Protein AF-A0A9W4MV63-F1 (afdb_monomer_lite)

Radius of gyration: 16.8 Å; chains: 1; bounding box: 40×45×46 Å

Structure (mmCIF, N/CA/C/O backbone):
data_AF-A0A9W4MV63-F1
#
_entry.id   AF-A0A9W4MV63-F1
#
loop_
_atom_site.group_PDB
_atom_site.id
_atom_site.type_symbol
_atom_site.label_atom_id
_atom_site.label_alt_id
_atom_site.label_comp_id
_atom_site.label_asym_id
_atom_site.label_entity_id
_atom_site.label_seq_id
_atom_site.pdbx_PDB_ins_code
_atom_site.Cartn_x
_atom_site.Cartn_y
_atom_site.Cartn_z
_atom_site.occupancy
_atom_site.B_iso_or_equiv
_atom_site.auth_seq_id
_atom_site.auth_comp_id
_atom_site.auth_asym_id
_atom_site.auth_atom_id
_atom_site.pdbx_PDB_model_num
ATOM 1 N N . MET A 1 1 ? -20.950 20.691 -10.356 1.00 39.12 1 MET A N 1
ATOM 2 C CA . MET A 1 1 ? -19.926 19.674 -10.043 1.00 39.12 1 MET A CA 1
ATOM 3 C C . MET A 1 1 ? -19.495 19.077 -11.369 1.00 39.12 1 MET A C 1
ATOM 5 O O . MET A 1 1 ? -20.225 18.259 -11.905 1.00 39.12 1 MET A O 1
ATOM 9 N N . ASN A 1 2 ? -18.388 19.556 -11.935 1.00 37.44 2 ASN A N 1
ATOM 10 C CA . ASN A 1 2 ? -17.852 19.057 -13.204 1.00 37.44 2 ASN A CA 1
ATOM 11 C C . ASN A 1 2 ? -16.762 18.025 -12.896 1.00 37.44 2 ASN A C 1
ATOM 13 O O . ASN A 1 2 ? -15.589 18.278 -13.136 1.00 37.44 2 ASN A O 1
ATOM 17 N N . GLY A 1 3 ? -17.144 16.911 -12.268 1.00 42.72 3 GLY A N 1
ATOM 18 C CA . GLY A 1 3 ? -16.245 15.770 -12.113 1.00 42.72 3 GLY A CA 1
ATOM 19 C C . GLY A 1 3 ? -16.255 14.965 -13.406 1.00 42.72 3 GLY A C 1
ATOM 20 O O . GLY A 1 3 ? -17.333 14.704 -13.946 1.00 42.72 3 GLY A O 1
ATOM 21 N N . SER A 1 4 ? -15.078 14.597 -13.911 1.00 46.34 4 SER A N 1
ATOM 22 C CA . SER A 1 4 ? -14.987 13.572 -14.951 1.00 46.34 4 SER A CA 1
ATOM 23 C C . SER A 1 4 ? -15.726 12.316 -14.461 1.00 46.34 4 SER A C 1
ATOM 25 O O . SER A 1 4 ? -15.563 11.957 -13.293 1.00 46.34 4 SER A O 1
ATOM 27 N N . PRO A 1 5 ? -16.526 11.630 -15.296 1.00 45.94 5 PRO A N 1
ATOM 28 C CA . PRO A 1 5 ? -17.162 10.362 -14.922 1.00 45.94 5 PRO A CA 1
ATOM 29 C C . PRO A 1 5 ? -16.153 9.281 -14.485 1.00 45.94 5 PRO A C 1
ATOM 31 O O . PRO A 1 5 ? -16.545 8.314 -13.837 1.00 45.94 5 PRO A O 1
ATOM 34 N N . ASP A 1 6 ? -14.865 9.484 -14.778 1.00 55.31 6 ASP A N 1
ATOM 35 C CA . ASP A 1 6 ? -13.753 8.615 -14.391 1.00 55.31 6 ASP A CA 1
ATOM 36 C C . ASP A 1 6 ? -13.078 9.001 -13.057 1.00 55.31 6 ASP A C 1
ATOM 38 O O . ASP A 1 6 ? -12.150 8.320 -12.612 1.00 55.31 6 ASP A O 1
ATOM 42 N N . ASP A 1 7 ? -13.505 10.084 -12.397 1.00 70.50 7 ASP A N 1
ATOM 43 C CA . ASP A 1 7 ? -12.925 10.505 -11.120 1.00 70.50 7 ASP A CA 1
ATOM 44 C C . ASP A 1 7 ? -13.391 9.584 -9.989 1.00 70.50 7 ASP A C 1
ATOM 46 O O . ASP A 1 7 ? -14.436 9.793 -9.384 1.00 70.50 7 ASP A O 1
ATOM 50 N N . ILE A 1 8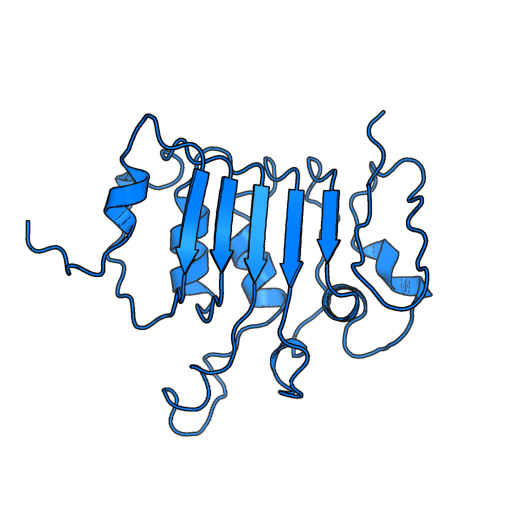 ? -12.596 8.570 -9.661 1.00 77.88 8 ILE A N 1
ATOM 51 C CA . ILE A 1 8 ? -12.880 7.615 -8.581 1.00 77.88 8 ILE A CA 1
ATOM 52 C C . ILE A 1 8 ? -12.767 8.215 -7.165 1.00 77.88 8 ILE A C 1
ATOM 54 O O . ILE A 1 8 ? -13.075 7.523 -6.191 1.00 77.88 8 ILE A O 1
ATOM 58 N N . SER A 1 9 ? -12.346 9.478 -7.004 1.00 78.19 9 SER A N 1
ATOM 59 C CA . SER A 1 9 ? -12.152 10.110 -5.689 1.00 78.19 9 SER A CA 1
ATOM 60 C C . SER A 1 9 ? -13.429 10.179 -4.853 1.00 78.19 9 SER A C 1
ATOM 62 O O . SER A 1 9 ? -13.390 10.017 -3.631 1.00 78.19 9 SER A O 1
ATOM 64 N N . HIS A 1 10 ? -14.585 10.337 -5.503 1.00 82.62 10 HIS A N 1
ATOM 65 C CA . HIS A 1 10 ? -15.878 10.399 -4.828 1.00 82.62 10 HIS A CA 1
ATOM 66 C C . HIS A 1 10 ? -16.208 9.107 -4.067 1.00 82.62 10 HIS A C 1
ATOM 68 O O . HIS A 1 10 ? -16.893 9.167 -3.046 1.00 82.62 10 HIS A O 1
ATOM 74 N N . LEU A 1 11 ? -15.682 7.953 -4.502 1.00 87.19 11 LEU A N 1
ATOM 75 C CA . LEU A 1 11 ? -15.886 6.671 -3.824 1.00 87.19 11 LEU A CA 1
ATOM 76 C C . LEU A 1 11 ? -15.303 6.686 -2.403 1.00 87.19 11 LEU A C 1
ATOM 78 O O . LEU A 1 11 ? -15.845 6.061 -1.495 1.00 87.19 11 LEU A O 1
ATOM 82 N N . PHE A 1 12 ? -14.239 7.457 -2.176 1.00 88.25 12 PHE A N 1
ATOM 83 C CA . PHE A 1 12 ? -13.595 7.563 -0.868 1.00 88.25 12 PHE A CA 1
ATOM 84 C C . PHE A 1 12 ? -14.393 8.406 0.137 1.00 88.25 12 PHE A C 1
ATOM 86 O O . PHE A 1 12 ? -14.089 8.356 1.329 1.00 88.25 12 PHE A O 1
ATOM 93 N N . ARG A 1 13 ? -15.436 9.125 -0.310 1.00 88.25 13 ARG A N 1
ATOM 94 C CA . ARG A 1 13 ? -16.329 9.931 0.544 1.00 88.25 13 ARG A CA 1
ATOM 95 C C . ARG A 1 13 ? -17.396 9.104 1.262 1.00 88.25 13 ARG A C 1
ATOM 97 O O . ARG A 1 13 ? -18.023 9.599 2.196 1.00 88.25 13 ARG A O 1
ATOM 104 N N . PHE A 1 14 ? -17.640 7.865 0.833 1.00 89.44 14 PHE A N 1
ATOM 105 C CA . PHE A 1 14 ? -18.673 7.028 1.436 1.00 89.44 14 PHE A CA 1
ATOM 106 C C . PHE A 1 14 ? -18.261 6.564 2.838 1.00 89.44 14 PHE A C 1
ATOM 108 O O . PHE A 1 14 ? -17.379 5.725 2.998 1.00 89.44 14 PHE A O 1
ATOM 115 N N . THR A 1 15 ? -18.963 7.052 3.862 1.00 89.69 15 THR A N 1
ATOM 116 C CA . THR A 1 15 ? -18.671 6.792 5.286 1.00 89.69 15 THR A CA 1
ATOM 117 C C . THR A 1 15 ? -18.801 5.322 5.706 1.00 89.69 15 THR A C 1
ATOM 119 O O . THR A 1 15 ? -18.205 4.903 6.698 1.00 89.69 15 THR A O 1
ATOM 122 N N . ASN A 1 16 ? -19.542 4.520 4.939 1.00 92.38 16 ASN A N 1
ATOM 123 C CA . ASN A 1 16 ? -19.759 3.096 5.207 1.00 92.38 16 ASN A CA 1
ATOM 124 C C . ASN A 1 16 ? -18.911 2.171 4.315 1.00 92.38 16 ASN A C 1
ATOM 126 O O . ASN A 1 16 ? -18.955 0.950 4.480 1.00 92.38 16 ASN A O 1
ATOM 130 N N . LEU A 1 17 ? -18.141 2.717 3.367 1.00 93.81 17 LEU A N 1
ATOM 131 C CA . LEU A 1 17 ? -17.363 1.917 2.427 1.00 93.81 17 LEU A CA 1
ATOM 132 C C . LEU A 1 17 ? -16.042 1.469 3.063 1.00 93.81 17 LEU A C 1
ATOM 134 O O . LEU A 1 17 ? -15.091 2.234 3.162 1.00 93.81 17 LEU A O 1
ATOM 138 N N . ARG A 1 18 ? -15.973 0.202 3.483 1.00 96.25 18 ARG A N 1
ATOM 139 C CA . ARG A 1 18 ? -14.760 -0.384 4.090 1.00 96.25 18 ARG A CA 1
ATOM 140 C C . ARG A 1 18 ? -13.846 -1.076 3.090 1.00 96.25 18 ARG A C 1
ATOM 142 O O . ARG A 1 18 ? -12.647 -1.178 3.326 1.00 96.25 18 ARG A O 1
ATOM 149 N N . THR A 1 19 ? -14.409 -1.581 1.997 1.00 96.50 19 THR A N 1
ATOM 150 C CA . THR A 1 19 ? -13.666 -2.300 0.960 1.00 96.50 19 THR A CA 1
ATOM 151 C C . THR A 1 19 ? -13.917 -1.645 -0.382 1.00 96.50 19 THR A C 1
ATOM 153 O O . THR A 1 19 ? -15.069 -1.464 -0.764 1.00 96.50 19 THR A O 1
ATOM 156 N N . LEU A 1 20 ? -12.846 -1.336 -1.106 1.00 95.19 20 LEU A N 1
ATOM 157 C CA . LEU A 1 20 ? -12.905 -0.763 -2.441 1.00 95.19 20 LEU A CA 1
ATOM 158 C C . LEU A 1 20 ? -12.031 -1.579 -3.394 1.00 95.19 20 LEU A C 1
ATOM 160 O O . LEU A 1 20 ? -10.878 -1.889 -3.093 1.00 95.19 20 LEU A O 1
ATOM 164 N N . THR A 1 21 ? -12.593 -1.929 -4.549 1.00 94.88 21 THR A N 1
ATOM 165 C CA . THR A 1 21 ? -11.866 -2.574 -5.646 1.00 94.88 21 THR A CA 1
ATOM 166 C C . THR A 1 21 ? -11.895 -1.657 -6.855 1.00 94.88 21 THR A C 1
ATOM 168 O O . THR A 1 21 ? -12.971 -1.264 -7.295 1.00 94.88 21 THR A O 1
ATOM 171 N N . ILE A 1 22 ? -10.721 -1.325 -7.381 1.00 91.12 22 ILE A N 1
ATOM 172 C CA . ILE A 1 22 ? -10.544 -0.510 -8.580 1.00 91.12 22 ILE A CA 1
ATOM 173 C C . ILE A 1 22 ? -9.812 -1.374 -9.601 1.00 91.12 22 ILE A C 1
ATOM 175 O O . ILE A 1 22 ? -8.731 -1.894 -9.321 1.00 91.12 22 ILE A O 1
ATOM 179 N N . HIS A 1 23 ? -10.412 -1.533 -10.776 1.00 89.25 23 HIS A N 1
ATOM 180 C CA . HIS A 1 23 ? -9.819 -2.251 -11.900 1.00 89.25 23 HIS A CA 1
ATOM 181 C C . HIS A 1 23 ? -9.216 -1.263 -12.899 1.00 89.25 23 HIS A C 1
ATOM 183 O O . HIS A 1 23 ? -9.835 -0.244 -13.193 1.00 89.25 23 HIS A O 1
ATOM 189 N N . GLY A 1 24 ? -8.039 -1.572 -13.445 1.00 84.69 24 GLY A N 1
ATOM 190 C CA . GLY A 1 24 ? -7.459 -0.799 -14.546 1.00 84.69 24 GLY A CA 1
ATOM 191 C C . GLY A 1 24 ? -6.998 0.606 -14.151 1.00 84.69 24 GLY A C 1
ATOM 192 O O . GLY A 1 24 ? -7.012 1.506 -14.988 1.00 84.69 24 GLY A O 1
ATOM 193 N N . PHE A 1 25 ? -6.621 0.822 -12.885 1.00 85.81 25 PHE A N 1
ATOM 194 C CA . PHE A 1 25 ? -6.191 2.133 -12.392 1.00 85.81 25 PHE A CA 1
ATOM 195 C C . PHE A 1 25 ? -4.877 2.574 -13.067 1.00 85.81 25 PHE A C 1
ATOM 197 O O . PHE A 1 25 ? -3.873 1.868 -12.968 1.00 85.81 25 PHE A O 1
ATOM 204 N N . ARG A 1 26 ? -4.883 3.710 -13.778 1.00 80.31 26 ARG A N 1
ATOM 205 C CA . ARG A 1 26 ? -3.791 4.208 -14.642 1.00 80.31 26 ARG A CA 1
ATOM 206 C C . ARG A 1 26 ? -3.676 5.733 -14.555 1.00 80.31 26 ARG A C 1
ATOM 208 O O . ARG A 1 26 ? -4.640 6.394 -14.191 1.00 80.31 26 ARG A O 1
ATOM 215 N N . ASP A 1 27 ? -2.541 6.293 -14.971 1.00 76.44 27 ASP A N 1
ATOM 216 C CA . ASP A 1 27 ? -2.273 7.744 -14.886 1.00 76.44 27 ASP A CA 1
ATOM 217 C C . ASP A 1 27 ? -3.232 8.629 -15.682 1.00 76.44 27 ASP A C 1
ATOM 219 O O . ASP A 1 27 ? -3.403 9.798 -15.358 1.00 76.44 27 ASP A O 1
ATOM 223 N N . SER A 1 28 ? -3.832 8.091 -16.748 1.00 63.81 28 SER A N 1
ATOM 224 C CA . SER A 1 28 ? -4.807 8.815 -17.569 1.00 63.81 28 SER A CA 1
ATOM 225 C C . SER A 1 28 ? -6.093 9.143 -16.809 1.00 63.81 28 SER A C 1
ATOM 227 O O . SER A 1 28 ? -6.872 9.977 -17.263 1.00 63.81 28 SER A O 1
ATOM 229 N N . LEU A 1 29 ? -6.320 8.499 -15.662 1.00 61.12 29 LEU A N 1
ATOM 230 C CA . LEU A 1 29 ? -7.353 8.892 -14.718 1.00 61.12 29 LEU A CA 1
ATOM 231 C C . LEU A 1 29 ? -6.843 10.153 -14.015 1.00 61.12 29 LEU A C 1
ATOM 233 O O . LEU A 1 29 ? -6.104 10.080 -13.035 1.00 61.12 29 LEU A O 1
ATOM 237 N N . SER A 1 30 ? -7.172 11.318 -14.576 1.00 53.81 30 SER A N 1
ATOM 238 C CA . SER A 1 30 ? -6.921 12.600 -13.923 1.00 53.81 30 SER A CA 1
ATOM 239 C C . SER A 1 30 ? -7.734 12.633 -12.638 1.00 53.81 30 SER A C 1
ATOM 241 O O . SER A 1 30 ? -8.964 12.646 -12.665 1.00 53.81 30 SER A O 1
ATOM 243 N N . LEU A 1 31 ? -7.033 12.580 -11.513 1.00 62.34 31 LEU A N 1
ATOM 244 C CA . LEU A 1 31 ? -7.661 12.633 -10.210 1.00 62.34 31 LEU A CA 1
ATOM 245 C C . LEU A 1 31 ? -7.384 14.008 -9.641 1.00 62.34 31 LEU A C 1
ATOM 247 O O . LEU A 1 31 ? -6.324 14.264 -9.067 1.00 62.34 31 LEU A O 1
ATOM 251 N N . GLU A 1 32 ? -8.351 14.900 -9.792 1.00 62.88 32 GLU A N 1
ATOM 252 C CA . GLU A 1 32 ? -8.389 16.113 -8.990 1.00 62.88 32 GLU A CA 1
ATOM 253 C C . GLU A 1 32 ? -8.852 15.735 -7.582 1.00 62.88 32 GLU A C 1
ATOM 255 O O . GLU A 1 32 ? -9.987 15.971 -7.171 1.00 62.88 32 GLU A O 1
ATOM 260 N N . PHE A 1 33 ? -7.968 15.068 -6.838 1.00 65.31 33 PHE A N 1
ATOM 261 C CA . PHE A 1 33 ? -8.260 14.717 -5.462 1.00 65.31 33 PHE A CA 1
ATOM 262 C C . PHE A 1 33 ? -8.375 15.984 -4.629 1.00 65.31 33 PHE A C 1
ATOM 264 O O . PHE A 1 33 ? -7.419 16.745 -4.455 1.00 65.31 33 PHE A O 1
ATOM 271 N N . ASP A 1 34 ? -9.556 16.168 -4.057 1.00 69.31 34 ASP A N 1
ATOM 272 C CA . ASP A 1 34 ? -9.769 17.136 -3.002 1.00 69.31 34 ASP A CA 1
ATOM 273 C C . ASP A 1 34 ? -8.849 16.792 -1.819 1.00 69.31 34 ASP A C 1
ATOM 275 O O . ASP A 1 34 ? -8.993 15.745 -1.183 1.00 69.31 34 ASP A O 1
ATOM 279 N N . LYS A 1 35 ? -7.885 17.675 -1.527 1.00 77.25 35 LYS A N 1
ATOM 280 C CA . LYS A 1 35 ? -6.919 17.505 -0.428 1.00 77.25 35 LYS A CA 1
ATOM 281 C C . LYS A 1 35 ? -7.605 17.321 0.926 1.00 77.25 35 LYS A C 1
ATOM 283 O O . LYS A 1 35 ? -7.000 16.750 1.828 1.00 77.25 35 LYS A O 1
ATOM 288 N N . LEU A 1 36 ? -8.858 17.759 1.063 1.00 81.00 36 LEU A N 1
ATOM 289 C CA . LEU A 1 36 ? -9.671 17.545 2.260 1.00 81.00 36 LEU A CA 1
ATOM 290 C C . LEU A 1 36 ? -9.990 16.065 2.514 1.00 81.00 36 LEU A C 1
ATOM 292 O O . LEU A 1 36 ? -10.361 15.718 3.630 1.00 81.00 36 LEU A O 1
ATOM 296 N N . LEU A 1 37 ? -9.853 15.191 1.510 1.00 83.75 37 LEU A N 1
ATOM 297 C CA . LEU A 1 37 ? -10.126 13.758 1.641 1.00 83.75 37 LEU A CA 1
ATOM 298 C C . LEU A 1 37 ? -8.936 12.950 2.167 1.00 83.75 37 LEU A C 1
ATOM 300 O O . LEU A 1 37 ? -9.124 11.800 2.571 1.00 83.75 37 LEU A O 1
ATOM 304 N N . ILE A 1 38 ? -7.732 13.527 2.178 1.00 89.56 38 ILE A N 1
ATOM 305 C CA . ILE A 1 38 ? -6.514 12.851 2.638 1.00 89.56 38 ILE A CA 1
ATOM 306 C C . ILE A 1 38 ? -6.696 12.397 4.088 1.00 89.56 38 ILE A C 1
ATOM 308 O O . ILE A 1 38 ? -7.021 13.192 4.967 1.00 89.56 38 ILE A O 1
ATOM 312 N N . GLY A 1 39 ? -6.485 11.107 4.337 1.00 90.56 39 GLY A N 1
ATOM 313 C CA . GLY A 1 39 ? -6.581 10.502 5.661 1.00 90.56 39 GLY A CA 1
ATOM 314 C C . GLY A 1 39 ? -7.986 10.501 6.270 1.00 90.56 39 GLY A C 1
ATOM 315 O O . GLY A 1 39 ? -8.107 10.335 7.480 1.00 90.56 39 GLY A O 1
ATOM 316 N N . THR A 1 40 ? -9.046 10.695 5.478 1.00 92.19 40 THR A N 1
ATOM 317 C CA . THR A 1 40 ? -10.432 10.744 5.990 1.00 92.19 40 THR A CA 1
ATOM 318 C C . THR A 1 40 ? -11.263 9.522 5.624 1.00 92.19 40 THR A C 1
ATOM 320 O O . THR A 1 40 ? -12.259 9.227 6.287 1.00 92.19 40 THR A O 1
ATOM 323 N N . SER A 1 41 ? -10.877 8.795 4.574 1.00 93.69 41 SER A N 1
ATOM 324 C CA . SER A 1 41 ? -11.704 7.719 4.045 1.00 93.69 41 SER A CA 1
ATOM 325 C C . SER A 1 41 ? -11.720 6.510 4.989 1.00 93.69 41 SER A C 1
ATOM 327 O O . SER A 1 41 ? -10.657 6.087 5.456 1.00 93.69 41 SER A O 1
ATOM 329 N N . PRO A 1 42 ? -12.892 5.898 5.243 1.00 95.31 42 PRO A N 1
ATOM 330 C CA . PRO A 1 42 ? -13.021 4.722 6.103 1.00 95.31 42 PRO A CA 1
ATOM 331 C C . PRO A 1 42 ? -12.597 3.417 5.413 1.00 95.31 42 PRO A C 1
ATOM 333 O O . PRO A 1 42 ? -12.756 2.345 5.998 1.00 95.31 42 PRO A O 1
ATOM 336 N N . VAL A 1 43 ? -12.104 3.475 4.171 1.00 96.62 43 VAL A N 1
ATOM 337 C CA . VAL A 1 43 ? -11.633 2.299 3.435 1.00 96.62 43 VAL A CA 1
ATOM 338 C C . VAL A 1 43 ? -10.472 1.648 4.190 1.00 96.62 43 VAL A C 1
ATOM 340 O O . VAL A 1 43 ? -9.429 2.250 4.411 1.00 96.62 43 VAL A O 1
ATOM 343 N N . GLU A 1 44 ? -10.644 0.382 4.555 1.00 97.69 44 GLU A N 1
ATOM 344 C CA . GLU A 1 44 ? -9.641 -0.430 5.253 1.00 97.69 44 GLU A CA 1
ATOM 345 C C . GLU A 1 44 ? -9.029 -1.489 4.331 1.00 97.69 44 GLU A C 1
ATOM 347 O O . GLU A 1 44 ? -7.902 -1.926 4.558 1.00 97.69 44 GLU A O 1
ATOM 352 N N . CYS A 1 45 ? -9.749 -1.894 3.280 1.00 97.62 45 CYS A N 1
ATOM 353 C CA . CYS A 1 45 ? -9.292 -2.848 2.276 1.00 97.62 45 CYS A CA 1
ATOM 354 C C . CYS A 1 45 ? -9.356 -2.218 0.883 1.00 97.62 45 CYS A C 1
ATOM 356 O O . CYS A 1 45 ? -10.438 -1.916 0.379 1.00 97.62 45 CYS A O 1
ATOM 358 N N . LEU A 1 46 ? -8.198 -2.059 0.246 1.00 97.00 46 LEU A N 1
ATOM 359 C CA . LEU A 1 46 ? -8.077 -1.537 -1.108 1.00 97.00 46 LEU A CA 1
ATOM 360 C C . LEU A 1 46 ? -7.510 -2.615 -2.028 1.00 97.00 46 LEU A C 1
ATOM 362 O O . LEU A 1 46 ? -6.478 -3.224 -1.739 1.00 97.00 46 LEU A O 1
ATOM 366 N N . ARG A 1 47 ? -8.186 -2.848 -3.150 1.00 96.00 47 ARG A N 1
ATOM 367 C CA . ARG A 1 47 ? -7.758 -3.783 -4.190 1.00 96.00 47 ARG A CA 1
ATOM 368 C C . ARG A 1 47 ? -7.577 -3.015 -5.488 1.00 96.00 47 ARG A C 1
ATOM 370 O O . ARG A 1 47 ? -8.551 -2.550 -6.067 1.00 96.00 47 ARG A O 1
ATOM 377 N N . LEU A 1 48 ? -6.336 -2.883 -5.926 1.00 93.31 48 LEU A N 1
ATOM 378 C CA . LEU A 1 48 ? -5.965 -2.291 -7.202 1.00 93.31 48 LEU A CA 1
ATOM 379 C C . LEU A 1 48 ? -5.645 -3.445 -8.148 1.00 93.31 48 LEU A C 1
ATOM 381 O O . LEU A 1 48 ? -4.565 -4.027 -8.074 1.00 93.31 48 LEU A O 1
ATOM 385 N N . ILE A 1 49 ? -6.625 -3.822 -8.966 1.00 90.19 49 ILE A N 1
ATOM 386 C CA . ILE A 1 49 ? -6.524 -4.950 -9.894 1.00 90.19 49 ILE A CA 1
ATOM 387 C C . ILE A 1 49 ? -6.110 -4.431 -11.264 1.00 90.19 49 ILE A C 1
ATOM 389 O O . ILE A 1 49 ? -6.699 -3.461 -11.742 1.00 90.19 49 ILE A O 1
ATOM 393 N N . ALA A 1 50 ? -5.135 -5.079 -11.903 1.00 85.81 50 ALA A N 1
ATOM 394 C CA . ALA A 1 50 ? -4.567 -4.611 -13.164 1.00 85.81 50 ALA A CA 1
ATOM 395 C C . ALA A 1 50 ? -4.174 -3.114 -13.105 1.00 85.81 50 ALA A C 1
ATOM 397 O O . ALA A 1 50 ? -4.638 -2.276 -13.876 1.00 85.81 50 ALA A O 1
ATOM 398 N N . CYS A 1 51 ? -3.385 -2.751 -12.096 1.00 86.38 51 CYS A N 1
ATOM 399 C CA . CYS A 1 51 ? -2.994 -1.381 -11.807 1.00 86.38 51 CYS A CA 1
ATOM 400 C C . CYS A 1 51 ? -1.722 -1.001 -12.567 1.00 86.38 51 CYS A C 1
ATOM 402 O O . CYS A 1 51 ? -0.648 -1.547 -12.313 1.00 86.38 51 CYS A O 1
ATOM 404 N N . GLY A 1 52 ? -1.852 -0.027 -13.462 1.00 81.88 52 GLY A N 1
ATOM 405 C CA . GLY A 1 52 ? -0.757 0.576 -14.216 1.00 81.88 52 GLY A CA 1
ATOM 406 C C . GLY A 1 52 ? -0.467 2.018 -13.802 1.00 81.88 52 GLY A C 1
ATOM 407 O O . GLY A 1 52 ? 0.106 2.761 -14.594 1.00 81.88 52 GLY A O 1
ATOM 408 N N . ALA A 1 53 ? -0.905 2.448 -12.619 1.00 83.31 53 ALA A N 1
ATOM 409 C CA . ALA A 1 53 ? -0.629 3.786 -12.112 1.00 83.31 53 ALA A CA 1
ATOM 410 C C . ALA A 1 53 ? 0.819 3.930 -11.617 1.00 83.31 53 ALA A C 1
ATOM 412 O O . ALA A 1 53 ? 1.350 3.054 -10.926 1.00 83.31 53 ALA A O 1
ATOM 413 N N . HIS A 1 54 ? 1.425 5.067 -11.940 1.00 82.69 54 HIS A N 1
ATOM 414 C CA . HIS A 1 54 ? 2.732 5.495 -11.459 1.00 82.69 54 HIS A CA 1
ATOM 415 C C . HIS A 1 54 ? 2.640 6.168 -10.087 1.00 82.69 54 HIS A C 1
ATOM 417 O O . HIS A 1 54 ? 1.581 6.241 -9.463 1.00 82.69 54 HIS A O 1
ATOM 423 N N . GLU A 1 55 ? 3.788 6.642 -9.603 1.00 85.50 55 GLU A N 1
ATOM 424 C CA . GLU A 1 55 ? 3.966 7.153 -8.247 1.00 85.50 55 GLU A CA 1
ATOM 425 C C . GLU A 1 55 ? 2.931 8.199 -7.839 1.00 85.50 55 GLU A C 1
ATOM 427 O O . GLU A 1 55 ? 2.368 8.094 -6.756 1.00 85.50 55 GLU A O 1
ATOM 432 N N . GLU A 1 56 ? 2.667 9.198 -8.677 1.00 84.56 56 GLU A N 1
ATOM 433 C CA . GLU A 1 56 ? 1.800 10.315 -8.303 1.00 84.56 56 GLU A CA 1
ATOM 434 C C . GLU A 1 56 ? 0.330 9.879 -8.127 1.00 84.56 56 GLU A C 1
ATOM 436 O O . GLU A 1 56 ? -0.161 9.981 -6.999 1.00 84.56 56 GLU A O 1
ATOM 441 N N . PRO A 1 57 ? -0.356 9.282 -9.128 1.00 85.50 57 PRO A N 1
ATOM 442 C CA . PRO A 1 57 ? -1.733 8.813 -8.941 1.00 85.50 57 PRO A CA 1
ATOM 443 C C . PRO A 1 57 ? -1.866 7.762 -7.833 1.00 85.50 57 PRO A C 1
ATOM 445 O O . PRO A 1 57 ? -2.855 7.743 -7.094 1.00 85.50 57 PRO A O 1
ATOM 448 N N . LEU A 1 58 ? -0.861 6.891 -7.686 1.00 88.44 58 LEU A N 1
ATOM 449 C CA . LEU A 1 58 ? -0.848 5.870 -6.645 1.00 88.44 58 LEU A CA 1
ATOM 450 C C . LEU A 1 58 ? -0.668 6.477 -5.247 1.00 88.44 58 LEU A C 1
ATOM 452 O O . LEU A 1 58 ? -1.355 6.062 -4.314 1.00 88.44 58 LEU A O 1
ATOM 456 N N . THR A 1 59 ? 0.202 7.480 -5.099 1.00 89.62 59 THR A N 1
ATOM 457 C CA . THR A 1 59 ? 0.373 8.233 -3.846 1.00 89.62 59 THR A CA 1
ATOM 458 C C . THR A 1 59 ? -0.932 8.894 -3.455 1.00 89.62 59 THR A C 1
ATOM 460 O O . THR A 1 59 ? -1.351 8.786 -2.304 1.00 89.62 59 THR A O 1
ATOM 463 N N . SER A 1 60 ? -1.603 9.537 -4.409 1.00 88.56 60 SER A N 1
ATOM 464 C CA . SER A 1 60 ? -2.855 10.217 -4.126 1.00 88.56 60 SER A CA 1
ATOM 465 C C . SER A 1 60 ? -3.922 9.240 -3.637 1.00 88.56 60 SER A C 1
ATOM 467 O O . SER A 1 60 ? -4.465 9.460 -2.559 1.00 88.56 60 SER A O 1
ATOM 469 N N . VAL A 1 61 ? -4.144 8.113 -4.323 1.00 91.06 61 VAL A N 1
ATOM 470 C CA . VAL A 1 61 ? -5.100 7.081 -3.875 1.00 91.06 61 VAL A CA 1
ATOM 471 C C . VAL A 1 61 ? -4.747 6.517 -2.497 1.00 91.06 61 VAL A C 1
ATOM 473 O O . VAL A 1 61 ? -5.627 6.376 -1.650 1.00 91.06 61 VAL A O 1
ATOM 476 N N . LEU A 1 62 ? -3.474 6.203 -2.246 1.00 92.94 62 LEU A N 1
ATOM 477 C CA . LEU A 1 62 ? -3.037 5.623 -0.971 1.00 92.94 62 LEU A CA 1
ATOM 478 C C . LEU A 1 62 ? -3.027 6.629 0.185 1.00 92.94 62 LEU A C 1
ATOM 480 O O . LEU A 1 62 ? -2.976 6.208 1.339 1.00 92.94 62 LEU A O 1
ATOM 484 N N . SER A 1 63 ? -3.117 7.928 -0.097 1.00 92.56 63 SER A N 1
ATOM 485 C CA . SER A 1 63 ? -3.219 8.969 0.930 1.00 92.56 63 SER A CA 1
ATOM 486 C C . SER A 1 63 ? -4.645 9.175 1.459 1.00 92.56 63 SER A C 1
ATOM 488 O O . SER A 1 63 ? -4.815 9.757 2.524 1.00 92.56 63 SER A O 1
ATOM 490 N N . LEU A 1 64 ? -5.683 8.701 0.756 1.00 92.00 64 LEU A N 1
ATOM 491 C CA . LEU A 1 64 ? -7.090 8.941 1.127 1.00 92.00 64 LEU A CA 1
ATOM 492 C C . LEU A 1 64 ? -7.573 8.108 2.324 1.00 92.00 64 LEU A C 1
ATOM 494 O O . LEU A 1 64 ? -8.274 8.663 3.175 1.00 92.00 64 LEU A O 1
ATOM 498 N N . PRO A 1 65 ? -7.258 6.801 2.428 1.00 95.00 65 PRO A N 1
ATOM 499 C CA . PRO A 1 65 ? -7.624 6.009 3.596 1.00 95.00 65 PRO A CA 1
ATOM 500 C C . PRO A 1 65 ? -7.022 6.567 4.884 1.00 95.00 65 PRO A C 1
ATOM 502 O O . PRO A 1 65 ? -5.819 6.813 4.956 1.00 95.00 65 PRO A O 1
ATOM 505 N N . ALA A 1 66 ? -7.843 6.692 5.925 1.00 95.31 66 ALA A N 1
ATOM 506 C CA . ALA A 1 66 ? -7.383 7.072 7.259 1.00 95.31 66 ALA A CA 1
ATOM 507 C C . ALA A 1 66 ? -6.472 6.002 7.885 1.00 95.31 66 ALA A C 1
ATOM 509 O O . ALA A 1 66 ? -5.499 6.317 8.565 1.00 95.31 66 ALA A O 1
ATOM 510 N N . ALA A 1 67 ? -6.804 4.726 7.669 1.00 95.25 67 ALA A N 1
ATOM 511 C CA . ALA A 1 67 ? -6.073 3.591 8.218 1.00 95.25 67 ALA A CA 1
ATOM 512 C C . ALA A 1 67 ? -6.257 2.347 7.338 1.00 95.25 67 ALA A C 1
ATOM 514 O O . ALA A 1 67 ? -7.032 1.442 7.662 1.00 95.25 67 ALA A O 1
ATOM 515 N N . LEU A 1 68 ? -5.546 2.296 6.211 1.00 97.69 68 LEU A N 1
ATOM 516 C CA . LEU A 1 68 ? -5.591 1.142 5.321 1.00 97.69 68 LEU A CA 1
ATOM 517 C C . LEU A 1 68 ? -4.936 -0.071 5.993 1.00 97.69 68 LEU A C 1
ATOM 519 O O . LEU A 1 68 ? -3.756 -0.038 6.330 1.00 97.69 68 LEU A O 1
ATOM 523 N N . LYS A 1 69 ? -5.690 -1.161 6.150 1.00 97.62 69 LYS A N 1
ATOM 524 C CA . LYS A 1 69 ? -5.216 -2.414 6.758 1.00 97.62 69 LYS A CA 1
ATOM 525 C C . LYS A 1 69 ? -4.771 -3.428 5.715 1.00 97.62 69 LYS A C 1
ATOM 527 O O . LYS A 1 69 ? -3.810 -4.156 5.944 1.00 97.62 69 LYS A O 1
ATOM 532 N N . THR A 1 70 ? -5.450 -3.481 4.575 1.00 97.62 70 THR A N 1
ATOM 533 C CA . THR A 1 70 ? -5.177 -4.459 3.520 1.00 97.62 70 THR A CA 1
ATOM 534 C C . THR A 1 70 ? -5.008 -3.760 2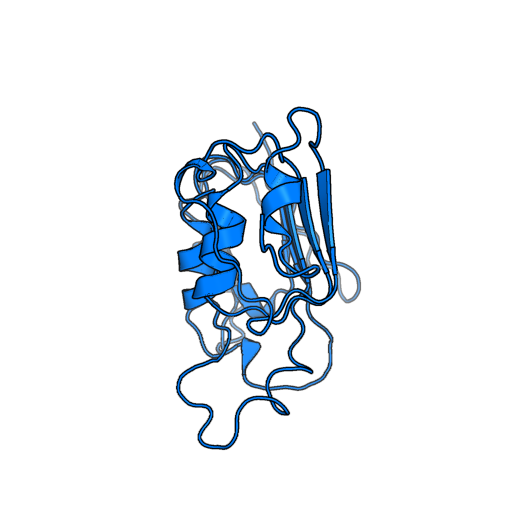.185 1.00 97.62 70 THR A C 1
ATOM 536 O O . THR A 1 70 ? -5.918 -3.071 1.723 1.00 97.62 70 THR A O 1
ATOM 539 N N . LEU A 1 71 ? -3.878 -4.012 1.528 1.00 97.19 71 LEU A N 1
ATOM 540 C CA . LEU A 1 71 ? -3.640 -3.620 0.146 1.00 97.19 71 LEU A CA 1
ATOM 541 C C . LEU A 1 71 ? -3.410 -4.862 -0.714 1.00 97.19 71 LEU A C 1
ATOM 543 O O . LEU A 1 71 ? -2.471 -5.622 -0.481 1.00 97.19 71 LEU A O 1
ATOM 547 N N . HIS A 1 72 ? -4.240 -5.040 -1.738 1.00 94.88 72 HIS A N 1
ATOM 548 C CA . HIS A 1 72 ? -3.953 -5.939 -2.851 1.00 94.88 72 HIS A CA 1
ATOM 549 C C . HIS A 1 72 ? -3.564 -5.098 -4.061 1.00 94.88 72 HIS A C 1
ATOM 551 O O . HIS A 1 72 ? -4.374 -4.324 -4.564 1.00 94.88 72 HIS A O 1
ATOM 557 N N . TYR A 1 73 ? -2.327 -5.254 -4.506 1.00 91.44 73 TYR A N 1
ATOM 558 C CA . TYR A 1 73 ? -1.747 -4.537 -5.621 1.00 91.44 73 TYR A CA 1
ATOM 559 C C . TYR A 1 73 ? -1.350 -5.517 -6.726 1.00 91.44 73 TYR A C 1
ATOM 561 O O . TYR A 1 73 ? -0.359 -6.237 -6.614 1.00 91.44 73 TYR A O 1
ATOM 569 N N . ASP A 1 74 ? -2.155 -5.572 -7.778 1.00 88.19 74 ASP A N 1
ATOM 570 C CA . ASP A 1 74 ? -1.887 -6.381 -8.961 1.00 88.19 74 ASP A CA 1
ATOM 571 C C . ASP A 1 74 ? -1.315 -5.485 -10.058 1.00 88.19 74 ASP A C 1
ATOM 573 O O . ASP A 1 74 ? -2.027 -4.657 -10.621 1.00 88.19 74 ASP A O 1
ATOM 577 N N . VAL A 1 75 ? -0.015 -5.604 -10.318 1.00 83.69 75 VAL A N 1
ATOM 578 C CA . VAL A 1 75 ? 0.713 -4.718 -11.234 1.00 83.69 75 VAL A CA 1
ATOM 579 C C . 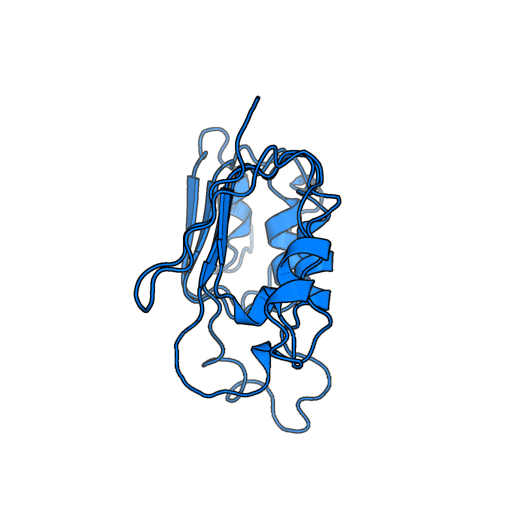VAL A 1 75 ? 0.381 -5.059 -12.684 1.00 83.69 75 VAL A C 1
ATOM 581 O O . VAL A 1 75 ? 0.599 -6.191 -13.105 1.00 83.69 75 VAL A O 1
ATOM 584 N N . GLU A 1 76 ? -0.039 -4.083 -13.489 1.00 80.31 76 GLU A N 1
ATOM 585 C CA . GLU A 1 76 ? -0.227 -4.230 -14.937 1.00 80.31 76 GLU A CA 1
ATOM 586 C C . GLU A 1 76 ? 0.658 -3.251 -15.718 1.00 80.31 76 GLU A C 1
ATOM 588 O O . GLU A 1 76 ? 0.558 -2.040 -15.554 1.00 80.31 76 GLU A O 1
ATOM 593 N N . GLN A 1 77 ? 1.482 -3.784 -16.630 1.00 70.69 77 GLN A N 1
ATOM 594 C CA . GLN A 1 77 ? 2.369 -2.979 -17.485 1.00 70.69 77 GLN A CA 1
ATOM 595 C C . GLN A 1 77 ? 1.806 -2.697 -18.886 1.00 70.69 77 GLN A C 1
ATOM 597 O O . GLN A 1 77 ? 2.358 -1.868 -19.603 1.00 70.69 77 GLN A O 1
ATOM 602 N N . TYR A 1 78 ? 0.738 -3.387 -19.311 1.00 62.84 78 TYR A N 1
ATOM 603 C CA . TYR A 1 78 ? 0.264 -3.380 -20.707 1.00 62.84 78 TYR A CA 1
ATOM 604 C C . TYR A 1 78 ? -0.030 -1.965 -21.243 1.00 62.84 78 TYR A C 1
ATOM 606 O O . TYR A 1 78 ? 0.152 -1.685 -22.424 1.00 62.84 78 TYR A O 1
ATOM 614 N N . GLY A 1 79 ? -0.434 -1.041 -20.364 1.00 58.41 79 GLY A N 1
ATOM 615 C CA . GLY A 1 79 ? -0.703 0.354 -20.716 1.00 58.41 79 GLY A CA 1
ATOM 616 C C . GLY A 1 79 ? 0.518 1.282 -20.769 1.00 58.41 79 GLY A C 1
ATOM 617 O O . GLY A 1 79 ? 0.344 2.449 -21.115 1.00 58.41 79 GLY A O 1
ATOM 618 N N . TRP A 1 80 ? 1.725 0.834 -20.409 1.00 66.06 80 TRP A N 1
ATOM 619 C CA . TRP A 1 80 ? 2.907 1.707 -20.331 1.00 66.06 80 TRP A CA 1
ATOM 620 C C . TRP A 1 80 ? 3.605 1.887 -21.682 1.00 66.06 80 TRP A C 1
ATOM 622 O O . TRP A 1 80 ? 3.985 3.005 -22.016 1.00 66.06 80 TRP A O 1
ATOM 632 N N . GLU A 1 81 ? 3.723 0.829 -22.490 1.00 54.97 81 GLU A N 1
ATOM 633 C CA . GLU A 1 81 ? 4.401 0.886 -23.800 1.00 54.97 81 GLU A CA 1
ATOM 634 C C . GLU A 1 81 ? 3.612 1.683 -24.855 1.00 54.97 81 GLU A C 1
ATOM 636 O O . GLU A 1 81 ? 4.203 2.304 -25.734 1.00 54.97 81 GLU A O 1
ATOM 641 N N . ILE A 1 82 ? 2.278 1.692 -24.760 1.00 53.12 82 ILE A N 1
ATOM 642 C CA . ILE A 1 82 ? 1.390 2.323 -25.752 1.00 53.12 82 ILE A CA 1
ATOM 643 C C . ILE A 1 82 ? 1.249 3.836 -25.507 1.00 53.12 82 ILE A C 1
ATOM 645 O O . ILE A 1 82 ? 1.110 4.607 -26.453 1.00 53.12 82 ILE A O 1
ATOM 649 N N . ASN A 1 83 ? 1.296 4.275 -24.244 1.00 50.53 83 ASN A N 1
ATOM 650 C CA . ASN A 1 83 ? 1.010 5.664 -23.863 1.00 50.53 83 ASN A CA 1
ATOM 651 C C . ASN A 1 83 ? 2.251 6.566 -23.793 1.00 50.53 83 ASN A C 1
ATOM 653 O O . ASN A 1 83 ? 2.118 7.790 -23.795 1.00 50.53 83 ASN A O 1
ATOM 657 N N . TYR A 1 84 ? 3.453 5.989 -23.734 1.00 53.22 84 TYR A N 1
ATOM 658 C CA . TYR A 1 84 ? 4.695 6.743 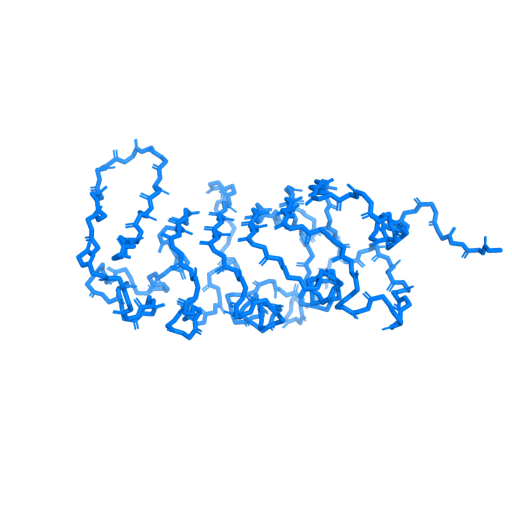-23.586 1.00 53.22 84 TYR A CA 1
ATOM 659 C C . TYR A 1 84 ? 5.570 6.579 -24.827 1.00 53.22 84 TYR A C 1
ATOM 661 O O . TYR A 1 84 ? 6.392 5.671 -24.925 1.00 53.22 84 TYR A O 1
ATOM 669 N N . GLY A 1 85 ? 5.391 7.492 -25.789 1.00 46.50 85 GLY A N 1
ATOM 670 C CA . GLY A 1 85 ? 6.345 7.675 -26.881 1.00 46.50 85 GLY A CA 1
ATOM 671 C C . GLY A 1 85 ? 7.763 7.853 -26.325 1.00 46.50 85 GLY A C 1
ATOM 672 O O . GLY A 1 85 ? 7.963 8.507 -25.303 1.00 46.50 85 GLY A O 1
ATOM 673 N N . PHE A 1 86 ? 8.743 7.219 -26.966 1.00 48.69 86 PHE A N 1
ATOM 674 C CA . PHE A 1 86 ? 10.138 7.199 -26.522 1.00 48.69 86 PHE A CA 1
ATOM 675 C C . PHE A 1 86 ? 10.720 8.614 -26.245 1.00 48.69 86 PHE A C 1
ATOM 677 O O . PHE A 1 86 ? 10.425 9.541 -26.998 1.00 48.69 86 PHE A O 1
ATOM 684 N N . PRO A 1 87 ? 11.626 8.777 -25.252 1.00 50.97 87 PRO A N 1
ATOM 685 C CA . PRO A 1 87 ? 12.241 7.716 -24.473 1.00 50.97 87 PRO A CA 1
ATOM 686 C C . PRO A 1 87 ? 11.542 7.479 -23.120 1.00 50.97 87 PRO A C 1
ATOM 688 O O . PRO A 1 87 ? 11.142 8.430 -22.450 1.00 50.97 87 PRO A O 1
ATOM 691 N N . PRO A 1 88 ? 11.499 6.226 -22.639 1.00 52.84 88 PRO A N 1
ATOM 692 C CA . PRO A 1 88 ? 10.642 5.801 -21.524 1.00 52.84 88 PRO A CA 1
ATOM 693 C C . PRO A 1 88 ? 11.092 6.284 -20.124 1.00 52.84 88 PRO A C 1
ATOM 695 O O . PRO A 1 88 ? 10.494 5.947 -19.108 1.00 52.84 88 PRO A O 1
ATOM 698 N N . LYS A 1 89 ? 12.155 7.095 -20.047 1.00 46.69 89 LYS A N 1
ATOM 699 C CA . LYS A 1 89 ? 13.015 7.276 -18.862 1.00 46.69 89 LYS A CA 1
ATOM 700 C C . LYS A 1 89 ? 12.370 7.882 -17.609 1.00 46.69 89 LYS A C 1
ATOM 702 O O . LYS A 1 89 ? 13.040 7.924 -16.582 1.00 46.69 89 LYS A O 1
ATOM 707 N N . TYR A 1 90 ? 11.129 8.358 -17.655 1.00 49.19 90 TYR A N 1
ATOM 708 C CA . TYR A 1 90 ? 10.576 9.182 -16.569 1.00 49.19 90 TYR A CA 1
ATOM 709 C C . TYR A 1 90 ? 9.247 8.700 -15.993 1.00 49.19 90 TYR A C 1
ATOM 711 O O . TYR A 1 90 ? 8.755 9.302 -15.042 1.00 49.19 90 TYR A O 1
ATOM 719 N N . LYS A 1 91 ? 8.665 7.625 -16.531 1.00 59.53 91 LYS A N 1
ATOM 720 C CA . LYS A 1 91 ? 7.376 7.096 -16.069 1.00 59.53 91 LYS A CA 1
ATOM 721 C C . LYS A 1 91 ? 7.401 5.579 -16.126 1.00 59.53 91 LYS A C 1
ATOM 723 O O . LYS A 1 91 ? 6.761 4.959 -16.967 1.00 59.53 91 LYS A O 1
ATOM 728 N N . HIS A 1 92 ? 8.229 5.005 -15.266 1.00 65.94 92 HIS A N 1
ATOM 729 C CA . HIS A 1 92 ? 8.212 3.579 -14.997 1.00 65.94 92 HIS A CA 1
ATOM 730 C C . HIS A 1 92 ? 7.868 3.359 -13.543 1.00 65.94 92 HIS A C 1
ATOM 732 O O . HIS A 1 92 ? 8.347 4.062 -12.648 1.00 65.94 92 HIS A O 1
ATOM 738 N N . TRP A 1 93 ? 7.016 2.376 -13.310 1.00 75.88 93 TRP A N 1
ATOM 739 C CA . TRP A 1 93 ? 6.813 1.859 -11.979 1.00 75.88 93 TRP A CA 1
ATOM 740 C C . TRP A 1 93 ? 8.112 1.218 -11.497 1.00 75.88 93 TRP A C 1
ATOM 742 O O . TRP A 1 93 ? 8.725 0.429 -12.211 1.00 75.88 93 TRP A O 1
ATOM 752 N N . THR A 1 94 ? 8.524 1.542 -10.277 1.00 76.19 94 THR A N 1
ATOM 753 C CA . THR A 1 94 ? 9.694 0.932 -9.643 1.00 76.19 94 THR A CA 1
ATOM 754 C C . THR A 1 94 ? 9.350 0.545 -8.215 1.00 76.19 94 THR A C 1
ATOM 756 O O . THR A 1 94 ? 8.509 1.186 -7.576 1.00 76.19 94 THR A O 1
ATOM 759 N N . CYS A 1 95 ? 10.065 -0.439 -7.667 1.00 79.81 95 CYS A N 1
ATOM 760 C CA . CYS A 1 95 ? 9.977 -0.783 -6.248 1.00 79.81 95 CYS A CA 1
ATOM 761 C C . CYS A 1 95 ? 10.171 0.449 -5.344 1.00 79.81 95 CYS A C 1
ATOM 763 O O . CYS A 1 95 ? 9.436 0.621 -4.377 1.00 79.81 95 CYS A O 1
ATOM 765 N N . ALA A 1 96 ? 11.098 1.356 -5.679 1.00 81.81 96 ALA A N 1
ATOM 766 C CA . ALA A 1 96 ? 11.319 2.582 -4.909 1.00 81.81 96 ALA A CA 1
ATOM 767 C C . ALA A 1 96 ? 10.125 3.547 -4.953 1.00 81.81 96 ALA A C 1
ATOM 769 O O . ALA A 1 96 ? 9.742 4.080 -3.913 1.00 81.81 96 ALA A O 1
ATOM 770 N N . ALA A 1 97 ? 9.544 3.773 -6.134 1.00 82.88 97 ALA A N 1
ATOM 771 C CA . ALA A 1 97 ? 8.354 4.609 -6.285 1.00 82.88 97 ALA A CA 1
ATOM 772 C C . ALA A 1 97 ? 7.183 4.043 -5.477 1.00 82.88 97 ALA A C 1
ATOM 774 O O . ALA A 1 97 ? 6.571 4.755 -4.686 1.00 82.88 97 ALA A O 1
ATOM 775 N N . PHE A 1 98 ? 6.945 2.736 -5.585 1.00 87.88 98 PHE A N 1
ATOM 776 C CA . PHE A 1 98 ? 5.921 2.047 -4.807 1.00 87.88 98 PHE A CA 1
ATOM 777 C C . PHE A 1 98 ? 6.154 2.152 -3.289 1.00 8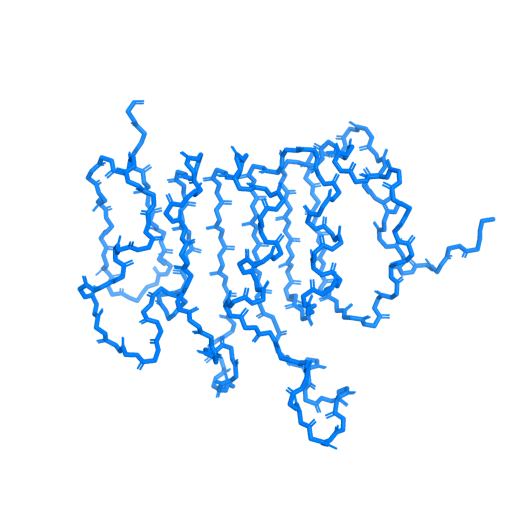7.88 98 PHE A C 1
ATOM 779 O O . PHE A 1 98 ? 5.228 2.406 -2.520 1.00 87.88 98 PHE A O 1
ATOM 786 N N . MET A 1 99 ? 7.403 2.030 -2.829 1.00 89.69 99 MET A N 1
ATOM 787 C CA . MET A 1 99 ? 7.729 2.210 -1.410 1.00 89.69 99 MET A CA 1
ATOM 788 C C . MET A 1 99 ? 7.447 3.626 -0.907 1.00 89.69 99 MET A C 1
ATOM 790 O O . MET A 1 99 ? 7.037 3.778 0.246 1.00 89.69 99 MET A O 1
ATOM 794 N N . ARG A 1 100 ? 7.647 4.654 -1.744 1.00 89.50 100 ARG A N 1
ATOM 795 C CA . ARG A 1 100 ? 7.290 6.040 -1.406 1.00 89.50 100 ARG A CA 1
ATOM 796 C C . ARG A 1 100 ? 5.778 6.211 -1.297 1.00 89.50 100 ARG A C 1
ATOM 798 O O . ARG A 1 100 ? 5.316 6.799 -0.323 1.00 89.50 100 ARG A O 1
ATOM 805 N N . THR A 1 101 ? 5.006 5.619 -2.210 1.00 90.88 101 THR A N 1
ATOM 806 C CA . THR A 1 101 ? 3.537 5.710 -2.165 1.00 90.88 101 THR A CA 1
ATOM 807 C C . THR A 1 101 ? 2.951 5.022 -0.930 1.00 90.88 101 THR A C 1
ATOM 809 O O . THR A 1 101 ? 1.970 5.494 -0.361 1.00 90.88 101 THR A O 1
ATOM 812 N N . LEU A 1 102 ? 3.563 3.920 -0.479 1.00 92.38 102 LEU A N 1
ATOM 813 C CA . LEU A 1 102 ? 3.121 3.170 0.701 1.00 92.38 102 LEU A CA 1
ATOM 814 C C . LEU A 1 102 ? 3.365 3.875 2.043 1.00 92.38 102 LEU A C 1
ATOM 816 O O . LEU A 1 102 ? 2.766 3.465 3.040 1.00 92.38 102 LEU A O 1
ATOM 820 N N . GLN A 1 103 ? 4.210 4.913 2.105 1.00 92.81 103 GLN A N 1
ATOM 821 C CA . GLN A 1 103 ? 4.576 5.559 3.376 1.00 92.81 103 GLN A CA 1
ATOM 822 C C . GLN A 1 103 ? 3.366 6.088 4.154 1.00 92.81 103 GLN A C 1
ATOM 824 O O . GLN A 1 103 ? 3.358 6.026 5.382 1.00 92.81 103 GLN A O 1
ATOM 829 N N . TRP A 1 104 ? 2.316 6.521 3.451 1.00 91.50 104 TRP A N 1
ATOM 830 C CA . TRP A 1 104 ? 1.056 6.973 4.049 1.00 91.50 104 TRP A CA 1
ATOM 831 C C . TRP A 1 104 ? 0.396 5.940 4.963 1.00 91.50 104 TRP A C 1
ATOM 833 O O . TRP A 1 104 ? -0.273 6.306 5.922 1.00 91.50 104 TRP A O 1
ATOM 843 N N . GLN A 1 105 ? 0.601 4.653 4.687 1.00 94.94 105 GLN A N 1
ATOM 844 C CA . GLN A 1 105 ? -0.062 3.549 5.383 1.00 94.94 105 GLN A CA 1
ATOM 845 C C . GLN A 1 105 ? 0.925 2.704 6.203 1.00 94.94 105 GLN A C 1
ATOM 847 O O . GLN A 1 105 ? 0.606 1.608 6.658 1.00 94.94 105 GLN A O 1
ATOM 852 N N . LYS A 1 106 ? 2.142 3.216 6.427 1.00 93.69 106 LYS A N 1
ATOM 853 C CA . LYS A 1 106 ? 3.237 2.510 7.110 1.00 93.69 106 LYS A CA 1
ATOM 854 C C . LYS A 1 106 ? 2.863 1.980 8.500 1.00 93.69 106 LYS A C 1
ATOM 856 O O . LYS A 1 106 ? 3.281 0.887 8.877 1.00 93.69 106 LYS A O 1
ATOM 861 N N . ALA A 1 107 ? 2.090 2.749 9.265 1.00 93.50 107 ALA A N 1
ATOM 862 C CA . ALA A 1 107 ? 1.709 2.397 10.635 1.00 93.50 107 ALA A CA 1
ATOM 863 C C . ALA A 1 107 ? 0.489 1.463 10.722 1.00 93.50 107 ALA A C 1
ATOM 865 O O . ALA A 1 107 ? 0.260 0.851 11.764 1.00 93.50 107 ALA A O 1
ATOM 866 N N . THR A 1 108 ? -0.303 1.356 9.659 1.00 96.31 108 THR A N 1
ATOM 867 C CA . THR A 1 108 ? -1.647 0.755 9.682 1.00 96.31 108 THR A CA 1
ATOM 868 C C . THR A 1 108 ? -1.752 -0.502 8.831 1.00 96.31 108 THR A C 1
ATOM 870 O O . THR A 1 108 ? -2.595 -1.351 9.119 1.00 96.31 108 THR A O 1
ATOM 873 N N . LEU A 1 109 ? -0.885 -0.658 7.828 1.00 96.62 109 LEU A N 1
ATOM 874 C CA . LEU A 1 109 ? -0.927 -1.776 6.895 1.00 96.62 109 LEU A CA 1
ATOM 875 C C . LEU A 1 109 ? -0.598 -3.103 7.595 1.00 96.62 109 LEU A C 1
ATOM 877 O O . LEU A 1 109 ? 0.504 -3.296 8.106 1.00 96.62 109 LEU A O 1
ATOM 881 N N . VAL A 1 110 ? -1.560 -4.027 7.577 1.00 96.06 110 VAL A N 1
ATOM 882 C CA . VAL A 1 110 ? -1.495 -5.366 8.186 1.00 96.06 110 VAL A CA 1
ATOM 883 C C . VAL A 1 110 ? -1.253 -6.450 7.139 1.00 96.06 110 VAL A C 1
ATOM 885 O O . VAL A 1 110 ? -0.505 -7.397 7.388 1.00 96.06 110 VAL A O 1
ATOM 888 N N . GLU A 1 111 ? -1.855 -6.317 5.957 1.00 94.94 111 GLU A N 1
ATOM 889 C CA . GLU A 1 111 ? -1.682 -7.252 4.846 1.00 94.94 111 GLU A CA 1
ATOM 890 C C . GLU A 1 111 ? -1.290 -6.523 3.561 1.00 94.94 111 GLU A C 1
ATOM 892 O O . GLU A 1 111 ? -1.997 -5.630 3.090 1.00 94.94 111 GLU A O 1
ATOM 897 N N . LEU A 1 112 ? -0.186 -6.971 2.965 1.00 94.25 112 LEU A N 1
ATOM 898 C CA . LEU A 1 112 ? 0.251 -6.568 1.636 1.00 94.25 112 LEU A CA 1
ATOM 899 C C . LEU A 1 112 ? 0.249 -7.788 0.716 1.00 94.25 112 LEU A C 1
ATOM 901 O O . LEU A 1 112 ? 1.025 -8.729 0.903 1.00 94.25 112 LEU A O 1
ATOM 905 N N . ALA A 1 113 ? -0.605 -7.760 -0.300 1.00 92.12 113 ALA A N 1
ATOM 906 C CA . ALA A 1 113 ? -0.597 -8.713 -1.395 1.00 92.12 113 ALA A CA 1
ATOM 907 C C . ALA A 1 113 ? -0.137 -8.012 -2.673 1.00 92.12 113 ALA A C 1
ATOM 909 O O . ALA A 1 113 ? -0.706 -6.998 -3.062 1.00 92.12 113 ALA A O 1
ATOM 910 N N . MET A 1 114 ? 0.887 -8.556 -3.321 1.00 87.94 114 MET A N 1
ATOM 911 C CA . MET A 1 114 ? 1.447 -8.029 -4.558 1.00 87.94 114 MET A CA 1
ATOM 912 C C . MET A 1 114 ? 1.575 -9.137 -5.596 1.00 87.94 114 MET A C 1
ATOM 914 O O . MET A 1 114 ? 2.301 -10.120 -5.394 1.00 87.94 114 MET A O 1
ATOM 918 N N . THR A 1 115 ? 0.894 -8.957 -6.721 1.00 84.19 115 THR A N 1
ATOM 919 C CA . THR A 1 115 ? 0.926 -9.868 -7.867 1.00 84.19 115 THR A CA 1
ATOM 920 C C . THR A 1 115 ? 1.388 -9.139 -9.118 1.00 84.19 115 THR A C 1
ATOM 922 O O . THR A 1 115 ? 1.298 -7.920 -9.218 1.00 84.19 115 THR A O 1
ATOM 925 N N . ARG A 1 116 ? 1.941 -9.897 -10.063 1.00 76.56 116 ARG A N 1
ATOM 926 C CA . ARG A 1 116 ? 2.234 -9.420 -11.414 1.00 76.56 116 ARG A CA 1
ATOM 927 C C . ARG A 1 116 ? 1.942 -10.535 -12.419 1.00 76.56 116 ARG A C 1
ATOM 929 O O . ARG A 1 116 ? 2.139 -11.708 -12.070 1.00 76.56 116 ARG A O 1
ATOM 936 N N . PRO A 1 117 ? 1.548 -10.203 -13.657 1.00 68.06 117 PRO A N 1
ATOM 937 C CA . PRO A 1 117 ? 1.577 -11.127 -14.778 1.00 68.06 117 PRO A CA 1
ATOM 938 C C . PRO A 1 117 ? 2.977 -11.726 -14.953 1.00 68.06 117 PRO A C 1
ATOM 940 O O . PRO A 1 117 ? 3.994 -11.064 -14.719 1.00 68.06 117 PRO A O 1
ATOM 943 N N . TRP A 1 118 ? 3.023 -12.994 -15.370 1.00 59.41 118 TRP A N 1
ATOM 944 C CA . TRP A 1 118 ? 4.269 -13.723 -15.646 1.00 59.41 118 TRP A CA 1
ATOM 945 C C . TRP A 1 118 ? 5.041 -13.118 -16.828 1.00 59.41 118 TRP A C 1
ATOM 947 O O . TRP A 1 118 ? 6.246 -13.332 -16.981 1.00 59.41 118 TRP A O 1
ATOM 957 N N . ASP A 1 119 ? 4.352 -12.361 -17.675 1.00 56.41 119 ASP A N 1
ATOM 958 C CA . ASP A 1 119 ? 4.850 -11.968 -18.981 1.00 56.41 119 ASP A CA 1
ATOM 959 C C . ASP A 1 119 ? 6.004 -10.956 -18.855 1.00 56.41 119 ASP A C 1
ATOM 961 O O . ASP A 1 119 ? 5.827 -9.797 -18.499 1.00 56.41 119 ASP A O 1
ATOM 965 N N . LYS A 1 120 ? 7.214 -11.508 -19.027 1.00 51.28 120 LYS A N 1
ATOM 966 C CA . LYS A 1 120 ? 8.531 -11.066 -19.550 1.00 51.28 120 LYS A CA 1
ATOM 967 C C . LYS A 1 120 ? 8.917 -9.579 -19.717 1.00 51.28 120 LYS A C 1
ATOM 969 O O . LYS A 1 120 ? 9.982 -9.330 -20.282 1.00 51.28 120 LYS A O 1
ATOM 974 N N . TYR A 1 121 ? 8.162 -8.594 -19.252 1.00 55.50 121 TYR A N 1
ATOM 975 C CA . TYR A 1 121 ? 8.537 -7.186 -19.416 1.00 55.50 121 TYR A CA 1
ATOM 976 C C . TYR A 1 121 ? 9.498 -6.747 -18.299 1.00 55.50 121 TYR A C 1
ATOM 978 O O . TYR A 1 121 ? 9.190 -6.874 -17.108 1.00 55.50 121 TYR A O 1
ATOM 986 N N . LYS A 1 122 ? 10.694 -6.302 -18.716 1.00 56.56 122 LYS A N 1
ATOM 987 C CA . LYS A 1 122 ? 11.928 -6.168 -17.912 1.00 56.56 122 LYS A CA 1
ATOM 988 C C . LYS A 1 122 ? 11.912 -5.044 -16.867 1.00 56.56 122 LYS A C 1
ATOM 990 O O . LYS A 1 122 ? 12.778 -5.036 -16.009 1.00 56.56 122 LYS A O 1
ATOM 995 N N . PHE A 1 123 ? 10.944 -4.134 -16.923 1.00 57.75 123 PHE A N 1
ATOM 996 C CA . PHE A 1 123 ? 11.043 -2.835 -16.246 1.00 57.75 123 PHE A CA 1
ATOM 997 C C . PHE A 1 123 ? 10.437 -2.789 -14.833 1.00 57.75 123 PHE A C 1
ATOM 999 O O . PHE A 1 123 ? 10.662 -1.833 -14.101 1.00 57.75 123 PHE A O 1
ATOM 1006 N N . ILE A 1 124 ? 9.683 -3.815 -14.410 1.00 60.84 124 ILE A N 1
ATOM 1007 C CA . ILE A 1 124 ? 9.117 -3.868 -13.043 1.00 60.84 124 ILE A CA 1
ATOM 1008 C C . ILE A 1 124 ? 10.210 -4.015 -11.970 1.00 60.84 124 ILE A C 1
ATOM 1010 O O . ILE A 1 124 ? 9.995 -3.644 -10.817 1.00 60.84 124 ILE A O 1
ATOM 1014 N N . ASP A 1 125 ? 11.376 -4.546 -12.338 1.00 59.91 125 ASP A N 1
ATOM 1015 C CA . ASP A 1 125 ? 12.434 -4.904 -11.394 1.00 59.91 125 ASP A CA 1
ATOM 1016 C C . ASP A 1 125 ? 13.522 -3.802 -11.267 1.00 59.91 125 ASP A C 1
ATOM 1018 O O . ASP A 1 125 ? 14.441 -3.941 -10.463 1.00 59.91 125 ASP A O 1
ATOM 1022 N N . ASP A 1 126 ? 13.365 -2.658 -11.958 1.00 61.19 126 ASP A N 1
ATOM 1023 C CA . ASP A 1 126 ? 14.351 -1.557 -12.088 1.00 61.19 126 ASP A CA 1
ATOM 1024 C C . ASP A 1 126 ? 14.535 -0.682 -10.818 1.00 61.19 126 ASP A C 1
ATOM 1026 O O . ASP A 1 126 ? 14.885 0.500 -10.881 1.00 61.19 126 ASP A O 1
ATOM 1030 N N . GLY A 1 127 ? 14.298 -1.222 -9.621 1.00 60.28 127 GLY A N 1
ATOM 1031 C CA . GLY A 1 127 ? 14.384 -0.475 -8.364 1.00 60.28 127 GLY A CA 1
ATOM 1032 C C . GLY A 1 127 ? 15.057 -1.249 -7.232 1.00 60.28 127 GLY A C 1
ATOM 1033 O O . GLY A 1 127 ? 15.105 -2.479 -7.254 1.00 60.28 127 GLY A O 1
ATOM 1034 N N . PRO A 1 128 ? 15.554 -0.553 -6.190 1.00 65.06 128 PRO A N 1
ATOM 1035 C CA . PRO A 1 128 ? 15.999 -1.227 -4.979 1.00 65.06 128 PRO A CA 1
ATOM 1036 C C . PRO A 1 128 ? 14.863 -2.094 -4.428 1.00 65.06 128 PRO A C 1
ATOM 1038 O O . PRO A 1 128 ? 13.693 -1.721 -4.507 1.00 65.06 128 PRO A O 1
ATOM 1041 N N . ARG A 1 129 ? 15.221 -3.252 -3.864 1.00 77.75 129 ARG A N 1
ATOM 1042 C CA . ARG A 1 129 ? 14.289 -4.177 -3.200 1.00 77.75 129 ARG A CA 1
ATOM 1043 C C . ARG A 1 129 ? 13.323 -3.445 -2.260 1.00 77.75 129 ARG A C 1
ATOM 1045 O O . ARG A 1 129 ? 13.710 -2.460 -1.627 1.00 77.75 129 ARG A O 1
ATOM 1052 N N . LEU A 1 130 ? 12.111 -3.975 -2.106 1.00 83.81 130 LEU A N 1
ATOM 1053 C CA . LEU A 1 130 ? 11.168 -3.445 -1.121 1.00 83.81 130 LEU A CA 1
ATOM 1054 C C . LEU A 1 130 ? 11.739 -3.602 0.295 1.00 83.81 130 LEU A C 1
ATOM 1056 O O . LEU A 1 130 ? 12.116 -4.703 0.705 1.00 83.81 130 LEU A O 1
ATOM 1060 N N . ASP A 1 131 ? 11.792 -2.495 1.032 1.00 86.31 131 ASP A N 1
ATOM 1061 C CA . ASP A 1 131 ? 12.178 -2.472 2.440 1.00 86.31 131 ASP A CA 1
ATOM 1062 C C . ASP A 1 131 ? 10.948 -2.211 3.310 1.00 86.31 131 ASP A C 1
ATOM 1064 O O . ASP A 1 131 ? 10.503 -1.082 3.495 1.00 86.31 131 ASP A O 1
ATOM 1068 N N . LEU A 1 132 ? 10.381 -3.290 3.832 1.00 88.94 132 LEU A N 1
ATOM 1069 C CA . LEU A 1 132 ? 9.206 -3.301 4.693 1.00 88.94 132 LEU A CA 1
ATOM 1070 C C . LEU A 1 132 ? 9.583 -3.304 6.184 1.00 88.94 132 LEU A C 1
ATOM 1072 O O . LEU A 1 132 ? 8.703 -3.473 7.024 1.00 88.94 132 LEU A O 1
ATOM 1076 N N . SER A 1 133 ? 10.862 -3.136 6.540 1.00 87.94 133 SER A N 1
ATOM 1077 C CA . SER A 1 133 ? 11.342 -3.234 7.929 1.00 87.94 133 SER A CA 1
ATOM 1078 C C . SER A 1 133 ? 10.621 -2.286 8.890 1.00 87.94 133 SER A C 1
ATOM 1080 O O . SER A 1 133 ? 10.386 -2.631 10.050 1.00 87.94 133 SER A O 1
ATOM 1082 N N . GLU A 1 134 ? 10.204 -1.122 8.394 1.00 90.25 134 GLU A N 1
ATOM 1083 C CA . GLU A 1 134 ? 9.529 -0.101 9.187 1.00 90.25 134 GLU A CA 1
ATOM 1084 C C . GLU A 1 134 ? 7.990 -0.243 9.232 1.00 90.25 134 GLU A C 1
ATOM 1086 O O . GLU A 1 134 ? 7.321 0.520 9.933 1.00 90.25 134 GLU A O 1
ATOM 1091 N N . PHE A 1 135 ? 7.410 -1.216 8.518 1.00 91.38 135 PHE A N 1
ATOM 1092 C CA . PHE A 1 135 ? 5.968 -1.497 8.508 1.00 91.38 135 PHE A CA 1
ATOM 1093 C C . PHE A 1 135 ? 5.610 -2.381 9.703 1.00 91.38 135 PHE A C 1
ATOM 1095 O O . PHE A 1 135 ? 5.360 -3.579 9.588 1.00 91.38 135 PHE A O 1
ATOM 1102 N N . THR A 1 136 ? 5.638 -1.784 10.892 1.00 89.62 136 THR A N 1
ATOM 1103 C CA . THR A 1 136 ? 5.577 -2.528 12.162 1.00 89.62 136 THR A CA 1
ATOM 1104 C C . THR A 1 136 ? 4.254 -3.255 12.426 1.00 89.62 136 THR A C 1
ATOM 1106 O O . THR A 1 136 ? 4.237 -4.163 13.259 1.00 89.62 136 THR A O 1
ATOM 1109 N N . SER A 1 137 ? 3.181 -2.886 11.721 1.00 92.69 137 SER A N 1
ATOM 1110 C CA . SER A 1 137 ? 1.859 -3.528 11.791 1.00 92.69 137 SER A CA 1
ATOM 1111 C C . SER A 1 137 ? 1.674 -4.663 10.780 1.00 92.69 137 SER A C 1
ATOM 1113 O O . SER A 1 137 ? 0.679 -5.382 10.859 1.00 92.69 137 SER A O 1
ATOM 1115 N N . LEU A 1 138 ? 2.617 -4.855 9.850 1.00 92.62 138 LEU A N 1
ATOM 1116 C CA . LEU A 1 138 ? 2.498 -5.828 8.768 1.00 92.62 138 LEU A CA 1
ATOM 1117 C C . LEU A 1 138 ? 2.649 -7.261 9.300 1.00 92.62 138 LEU A C 1
ATOM 1119 O O . LEU A 1 138 ? 3.713 -7.660 9.773 1.00 92.62 138 LEU A O 1
ATOM 1123 N N . GLN A 1 139 ? 1.583 -8.049 9.170 1.00 91.06 139 GLN A N 1
ATOM 1124 C CA . GLN A 1 139 ? 1.493 -9.441 9.628 1.00 91.06 139 GLN A CA 1
ATOM 1125 C C . GLN A 1 139 ? 1.405 -10.438 8.468 1.00 91.06 139 GLN A C 1
ATOM 1127 O O . GLN A 1 139 ? 1.808 -11.591 8.591 1.00 91.06 139 GLN A O 1
ATOM 1132 N N . THR A 1 140 ? 0.874 -10.025 7.319 1.00 89.69 140 THR A N 1
ATOM 1133 C CA . THR A 1 140 ? 0.700 -10.916 6.166 1.00 89.69 140 THR A CA 1
ATOM 1134 C C . THR A 1 140 ? 1.334 -10.307 4.929 1.00 89.69 140 THR A C 1
ATOM 1136 O O . THR A 1 140 ? 1.015 -9.188 4.536 1.00 89.69 140 THR A O 1
ATOM 1139 N N . LEU A 1 141 ? 2.220 -11.066 4.285 1.00 88.75 141 LEU A N 1
ATOM 1140 C CA . LEU A 1 141 ? 2.879 -10.656 3.053 1.00 88.75 141 LEU A CA 1
ATOM 1141 C C . LEU A 1 141 ? 2.681 -11.727 1.980 1.00 88.75 141 LEU A C 1
ATOM 1143 O O . LEU A 1 141 ? 3.218 -12.829 2.062 1.00 88.75 141 LEU A O 1
ATOM 1147 N N . ARG A 1 142 ? 1.921 -11.414 0.934 1.00 88.19 142 ARG A N 1
ATOM 1148 C CA . ARG A 1 142 ? 1.684 -12.309 -0.207 1.00 88.19 142 ARG A CA 1
ATOM 1149 C C . ARG A 1 142 ? 2.311 -11.702 -1.442 1.00 88.19 142 ARG A C 1
ATOM 1151 O O . ARG A 1 142 ? 1.653 -10.987 -2.184 1.00 88.19 142 ARG A O 1
ATOM 1158 N N . ILE A 1 143 ? 3.595 -11.950 -1.638 1.00 81.44 143 ILE A N 1
ATOM 1159 C CA . ILE A 1 143 ? 4.371 -11.235 -2.645 1.00 81.44 143 ILE A CA 1
ATOM 1160 C C . ILE A 1 143 ? 5.101 -12.182 -3.583 1.00 81.44 143 ILE A C 1
ATOM 1162 O O . ILE A 1 143 ? 5.575 -13.253 -3.193 1.00 81.44 143 ILE A O 1
ATOM 1166 N N . TYR A 1 144 ? 5.216 -11.765 -4.840 1.00 75.88 144 TYR A N 1
ATOM 1167 C CA . TYR A 1 144 ? 6.125 -12.398 -5.777 1.00 75.88 144 TYR A CA 1
ATOM 1168 C C . TYR A 1 144 ? 7.583 -12.122 -5.372 1.00 75.88 144 TYR A C 1
ATOM 1170 O O . TYR A 1 144 ? 7.997 -10.975 -5.247 1.00 75.88 144 TYR A O 1
ATOM 1178 N N . HIS A 1 145 ? 8.370 -13.179 -5.163 1.00 71.00 145 HIS A N 1
ATOM 1179 C CA . HIS A 1 145 ? 9.712 -13.089 -4.569 1.00 71.00 145 HIS A CA 1
ATOM 1180 C C . HIS A 1 145 ? 10.688 -12.137 -5.290 1.00 71.00 145 HIS A C 1
ATOM 1182 O O . HIS A 1 145 ? 11.598 -11.628 -4.639 1.00 71.00 145 HIS A O 1
ATOM 1188 N N . ALA A 1 146 ? 10.504 -11.864 -6.589 1.00 71.94 146 ALA A N 1
ATOM 1189 C CA . ALA A 1 146 ? 11.351 -10.921 -7.329 1.00 71.94 146 ALA A CA 1
ATOM 1190 C C . ALA A 1 146 ? 11.377 -9.522 -6.684 1.00 71.94 146 ALA A C 1
ATOM 1192 O O . ALA A 1 146 ? 12.447 -8.932 -6.560 1.00 71.94 146 ALA A O 1
ATOM 1193 N N . PHE A 1 147 ? 10.246 -9.066 -6.130 1.00 76.50 147 PHE A N 1
ATOM 1194 C CA . PHE A 1 147 ? 10.147 -7.774 -5.442 1.00 76.50 147 PHE A CA 1
ATOM 1195 C C . PHE A 1 147 ? 10.995 -7.684 -4.159 1.00 76.50 147 PHE A C 1
ATOM 1197 O O . PHE A 1 147 ? 11.320 -6.590 -3.697 1.00 76.50 147 PHE A O 1
ATOM 1204 N N . LEU A 1 148 ? 11.358 -8.829 -3.569 1.00 73.62 148 LEU A N 1
ATOM 1205 C CA . LEU A 1 148 ? 12.167 -8.899 -2.349 1.00 73.62 148 LEU A CA 1
ATOM 1206 C C . LEU A 1 148 ? 13.647 -9.221 -2.622 1.00 73.62 148 LEU A C 1
ATOM 1208 O O . LEU A 1 148 ? 14.515 -8.855 -1.827 1.00 73.62 148 LEU A O 1
ATOM 1212 N N . CYS A 1 149 ? 13.947 -9.926 -3.716 1.00 64.31 149 CYS A N 1
ATOM 1213 C CA . CYS A 1 149 ? 15.313 -10.306 -4.083 1.00 64.31 149 CYS A CA 1
ATOM 1214 C C . CYS A 1 149 ? 16.081 -9.173 -4.785 1.00 64.31 149 CYS A C 1
ATOM 1216 O O . CYS A 1 149 ? 17.290 -9.057 -4.583 1.00 64.31 149 CYS A O 1
ATOM 1218 N N . GLY A 1 150 ? 15.395 -8.340 -5.578 1.00 61.44 150 GLY A N 1
ATOM 1219 C CA . GLY A 1 150 ? 16.048 -7.466 -6.561 1.00 61.44 150 GLY A CA 1
ATOM 1220 C C . GLY A 1 150 ? 16.783 -8.262 -7.654 1.00 61.44 150 GLY A C 1
ATOM 1221 O O . GLY A 1 150 ? 16.684 -9.490 -7.706 1.00 61.44 150 GLY A O 1
ATOM 1222 N N . ASP A 1 151 ? 17.565 -7.568 -8.488 1.00 53.53 151 ASP A N 1
ATOM 1223 C CA . ASP A 1 151 ? 18.311 -8.148 -9.627 1.00 53.53 151 ASP A CA 1
ATOM 1224 C C . ASP A 1 151 ? 19.341 -9.228 -9.245 1.00 53.53 151 ASP A C 1
ATOM 1226 O O . ASP A 1 151 ? 19.764 -10.041 -10.067 1.00 53.53 151 ASP A O 1
ATOM 1230 N N . GLY A 1 152 ? 19.747 -9.286 -7.976 1.00 52.94 152 GLY A N 1
ATOM 1231 C CA . GLY A 1 152 ? 20.584 -10.361 -7.461 1.00 52.94 152 GLY A CA 1
ATOM 1232 C C . GLY A 1 152 ? 19.717 -11.462 -6.868 1.00 52.94 152 GLY A C 1
ATOM 1233 O O . GLY A 1 152 ? 19.249 -11.311 -5.743 1.00 52.94 152 GLY A O 1
ATOM 1234 N N . HIS A 1 153 ? 19.557 -12.592 -7.566 1.00 54.50 153 HIS A N 1
ATOM 1235 C CA . HIS A 1 153 ? 18.910 -13.824 -7.081 1.00 54.50 153 HIS A CA 1
ATOM 1236 C C . HIS A 1 153 ? 19.636 -14.460 -5.869 1.00 54.50 153 HIS A C 1
ATOM 1238 O O . HIS A 1 153 ? 20.037 -15.622 -5.896 1.00 54.50 153 HIS A O 1
ATOM 1244 N N . CYS A 1 154 ? 19.840 -13.716 -4.783 1.00 54.25 154 CYS A N 1
ATOM 1245 C CA . CYS A 1 154 ? 20.422 -14.190 -3.540 1.00 54.25 154 CYS A CA 1
ATOM 1246 C C . CYS A 1 154 ? 19.287 -14.436 -2.529 1.00 54.25 154 CYS A C 1
ATOM 1248 O O . CYS A 1 154 ? 18.907 -13.519 -1.791 1.00 54.25 154 CYS A O 1
ATOM 1250 N N . PRO A 1 155 ? 18.744 -15.668 -2.452 1.00 57.97 155 PRO A N 1
ATOM 1251 C CA . PRO A 1 155 ? 17.581 -15.989 -1.615 1.00 57.97 155 PRO A CA 1
ATOM 1252 C C . PRO A 1 155 ? 17.826 -15.761 -0.114 1.00 57.97 155 PRO A C 1
ATOM 1254 O O . PRO A 1 155 ? 16.886 -15.652 0.668 1.00 57.97 155 PRO A O 1
ATOM 1257 N N . TYR A 1 156 ? 19.088 -15.640 0.306 1.00 57.53 156 TYR A N 1
ATOM 1258 C CA . TYR A 1 156 ? 19.472 -15.430 1.701 1.00 57.53 156 TYR A CA 1
ATOM 1259 C C . TYR A 1 156 ? 19.316 -13.978 2.185 1.00 57.53 156 TYR A C 1
ATOM 1261 O O . TYR A 1 156 ? 19.306 -13.739 3.391 1.00 57.53 156 TYR A O 1
ATOM 1269 N N . ARG A 1 157 ? 19.190 -12.991 1.283 1.00 59.84 157 ARG A N 1
ATOM 1270 C CA . ARG A 1 157 ? 19.083 -11.558 1.646 1.00 59.84 157 ARG A CA 1
ATOM 1271 C C . ARG A 1 157 ? 17.653 -11.013 1.657 1.00 59.84 157 ARG A C 1
ATOM 1273 O O . ARG A 1 157 ? 17.462 -9.879 2.099 1.00 59.84 157 ARG A O 1
ATOM 1280 N N . VAL A 1 158 ? 16.689 -11.830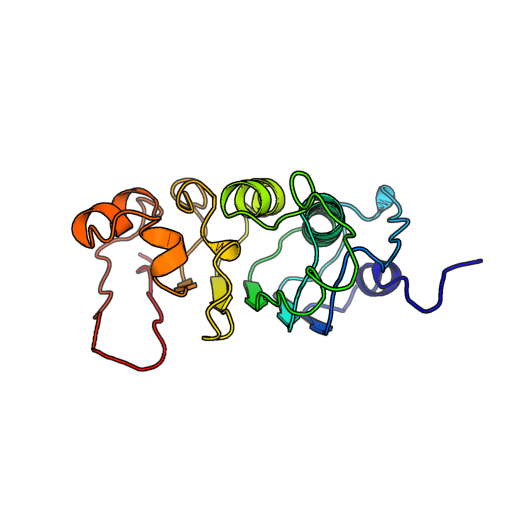 1.237 1.00 64.12 158 VAL A N 1
ATOM 1281 C CA . VAL A 1 158 ? 15.247 -11.531 1.142 1.00 64.12 158 VAL A CA 1
ATOM 1282 C C . VAL A 1 158 ? 14.667 -11.086 2.488 1.00 64.12 158 VAL A C 1
ATOM 1284 O O . VAL A 1 158 ? 13.819 -10.206 2.552 1.00 64.12 158 VAL A O 1
ATOM 1287 N N . TRP A 1 159 ? 15.182 -11.643 3.583 1.00 66.62 159 TRP A N 1
ATOM 1288 C CA . TRP A 1 159 ? 14.651 -11.434 4.932 1.00 66.62 159 TRP A CA 1
ATOM 1289 C C . TRP A 1 159 ? 15.083 -10.112 5.580 1.00 66.62 159 TRP A C 1
ATOM 1291 O O . TRP A 1 159 ? 14.475 -9.692 6.557 1.00 66.62 159 TRP A O 1
ATOM 1301 N N . LYS A 1 160 ? 16.125 -9.444 5.060 1.00 69.62 160 LYS A N 1
ATOM 1302 C CA . LYS A 1 160 ? 16.678 -8.221 5.677 1.00 69.62 160 LYS A CA 1
ATOM 1303 C C . LYS A 1 160 ? 15.751 -7.005 5.586 1.00 69.62 160 LYS A C 1
ATOM 1305 O O . LYS A 1 160 ? 15.970 -6.060 6.326 1.00 69.62 160 LYS A O 1
ATOM 1310 N N . GLY A 1 161 ? 14.790 -7.015 4.664 1.00 73.81 161 GLY A N 1
ATOM 1311 C CA . GLY A 1 161 ? 13.822 -5.933 4.473 1.00 73.81 161 GLY A CA 1
ATOM 1312 C C . GLY A 1 161 ? 12.442 -6.253 5.040 1.00 73.81 161 GLY A C 1
ATOM 1313 O O . GLY A 1 161 ? 11.471 -5.660 4.600 1.00 73.81 161 GLY A O 1
ATOM 1314 N N . LEU A 1 162 ? 12.308 -7.235 5.936 1.00 80.81 162 LEU A N 1
ATOM 1315 C CA . LEU A 1 162 ? 11.027 -7.577 6.560 1.00 80.81 162 LEU A CA 1
ATOM 1316 C C . LEU A 1 162 ? 10.948 -7.026 7.997 1.00 80.81 162 LEU A C 1
ATOM 1318 O O . LEU A 1 162 ? 11.991 -6.874 8.635 1.00 80.81 162 LEU A O 1
ATOM 1322 N N . PRO A 1 163 ? 9.742 -6.743 8.530 1.00 77.00 163 PRO A N 1
ATOM 1323 C CA . PRO A 1 163 ? 9.577 -6.245 9.896 1.00 77.00 163 PRO A CA 1
ATOM 1324 C C . PRO A 1 163 ? 10.219 -7.160 10.950 1.00 77.00 163 PRO A C 1
ATOM 1326 O O . PRO A 1 163 ? 9.946 -8.357 10.994 1.00 77.00 163 PRO A O 1
ATOM 1329 N N . HIS A 1 164 ? 11.005 -6.589 11.869 1.00 65.31 164 HIS A N 1
ATOM 1330 C CA . HIS A 1 164 ? 11.726 -7.337 12.914 1.00 65.31 164 HIS A CA 1
ATOM 1331 C C . HIS A 1 164 ? 10.826 -8.087 13.911 1.00 65.31 164 HIS A C 1
ATOM 1333 O O . HIS A 1 164 ? 11.279 -9.041 14.542 1.00 65.31 164 HIS A O 1
ATOM 1339 N N . LYS A 1 165 ? 9.554 -7.686 14.054 1.00 57.41 165 LYS A N 1
ATOM 1340 C CA . LYS A 1 165 ? 8.579 -8.344 14.944 1.00 57.41 165 LYS A CA 1
ATOM 1341 C C . LYS A 1 165 ? 8.102 -9.708 14.433 1.00 57.41 165 LYS A C 1
ATOM 1343 O O . LYS A 1 165 ? 7.307 -10.353 15.106 1.00 57.41 165 LYS A O 1
ATOM 1348 N N . SER A 1 166 ? 8.592 -10.177 13.285 1.00 47.16 166 SER A N 1
ATOM 1349 C CA . SER A 1 166 ? 8.322 -11.521 12.786 1.00 47.16 166 SER A CA 1
ATOM 1350 C C . SER A 1 166 ? 9.030 -12.577 13.639 1.00 47.16 166 SER A C 1
ATOM 1352 O O . SER A 1 166 ? 10.104 -13.073 13.285 1.00 47.16 166 SER A O 1
ATOM 1354 N N . GLY A 1 167 ? 8.432 -12.923 14.778 1.00 40.72 167 GLY A N 1
ATOM 1355 C CA . GLY A 1 167 ? 8.782 -14.120 15.528 1.00 40.72 167 GLY A CA 1
ATOM 1356 C C . GLY A 1 167 ? 8.675 -15.324 14.596 1.00 40.72 167 GLY A C 1
ATOM 1357 O O . GLY A 1 167 ? 7.583 -15.690 14.180 1.00 40.72 167 GLY A O 1
ATOM 1358 N N . GLY A 1 168 ? 9.825 -15.881 14.208 1.00 39.38 168 GLY A N 1
ATOM 1359 C CA . GLY A 1 168 ? 9.940 -17.051 13.340 1.00 39.38 168 GLY A CA 1
ATOM 1360 C C . GLY A 1 168 ? 9.159 -16.939 12.030 1.00 39.38 168 GLY A C 1
ATOM 1361 O O . GLY A 1 168 ? 8.043 -17.442 11.928 1.00 39.38 168 GLY A O 1
ATOM 1362 N N . VAL A 1 169 ? 9.769 -16.371 10.986 1.00 44.88 169 VAL A N 1
ATOM 1363 C CA . VAL A 1 169 ? 9.245 -16.472 9.615 1.00 44.88 169 VAL A CA 1
ATOM 1364 C C . VAL A 1 169 ? 9.178 -17.953 9.210 1.00 44.88 169 VAL A C 1
ATOM 1366 O O . VAL A 1 169 ? 10.128 -18.514 8.668 1.00 44.88 169 VAL A O 1
ATOM 1369 N N . ARG A 1 170 ? 8.052 -18.628 9.466 1.00 43.06 170 ARG A N 1
ATOM 1370 C CA . ARG A 1 170 ? 7.740 -19.944 8.887 1.00 43.06 170 ARG A CA 1
ATOM 1371 C C . ARG A 1 170 ? 7.188 -19.733 7.479 1.00 43.06 170 ARG A C 1
ATOM 1373 O O . ARG A 1 170 ? 6.029 -20.002 7.190 1.00 43.06 170 ARG A O 1
ATOM 1380 N N . GLY A 1 171 ? 8.043 -19.231 6.593 1.00 43.56 171 GLY A N 1
ATOM 1381 C CA . GLY A 1 171 ? 7.776 -19.131 5.162 1.00 43.56 171 GLY A CA 1
ATOM 1382 C C . GLY A 1 171 ? 8.294 -20.371 4.447 1.00 43.56 171 GLY A C 1
ATOM 1383 O O . GLY A 1 171 ? 9.457 -20.430 4.057 1.00 43.56 171 GLY A O 1
ATOM 1384 N N . LEU A 1 172 ? 7.437 -21.377 4.281 1.00 37.44 172 LEU A N 1
ATOM 1385 C CA . LEU A 1 172 ? 7.735 -22.559 3.481 1.00 37.44 172 LEU A CA 1
ATOM 1386 C C . LEU A 1 172 ? 7.767 -22.144 1.996 1.00 37.44 172 LEU A C 1
ATOM 1388 O O . LEU A 1 172 ? 6.726 -22.048 1.350 1.00 37.44 172 LEU A O 1
ATOM 1392 N N . LEU A 1 173 ? 8.956 -21.895 1.437 1.00 39.81 173 LEU A N 1
ATOM 1393 C CA . LEU A 1 173 ? 9.164 -21.793 -0.014 1.00 39.81 173 LEU A CA 1
ATOM 1394 C C . LEU A 1 173 ? 8.993 -23.190 -0.640 1.00 39.81 173 LEU A C 1
ATOM 1396 O O . LEU A 1 173 ? 9.958 -23.836 -1.051 1.00 39.81 173 LEU A O 1
ATOM 1400 N N . ARG A 1 174 ? 7.759 -23.707 -0.679 1.00 32.19 174 ARG A N 1
ATOM 1401 C CA . ARG A 1 174 ? 7.438 -24.894 -1.475 1.00 32.19 174 ARG A CA 1
ATOM 1402 C C . ARG A 1 174 ? 7.171 -24.458 -2.908 1.00 32.19 174 ARG A C 1
ATOM 1404 O O . ARG A 1 174 ? 6.273 -23.667 -3.177 1.00 32.19 174 ARG A O 1
ATOM 1411 N N . ARG A 1 175 ? 8.011 -24.992 -3.796 1.00 35.25 175 ARG A N 1
ATOM 1412 C CA . ARG A 1 175 ? 7.955 -24.924 -5.260 1.00 35.25 175 ARG A CA 1
ATOM 1413 C C . ARG A 1 175 ? 6.545 -24.662 -5.805 1.00 35.25 175 ARG A C 1
ATOM 1415 O O . ARG A 1 175 ? 5.646 -25.467 -5.601 1.00 35.25 175 ARG A O 1
ATOM 1422 N N . TYR A 1 176 ? 6.442 -23.592 -6.594 1.00 39.34 176 TYR A N 1
ATOM 1423 C CA . TYR A 1 176 ? 5.463 -23.411 -7.668 1.00 39.34 176 TYR A CA 1
ATOM 1424 C C . TYR A 1 176 ? 3.988 -23.638 -7.288 1.00 39.34 176 TYR A C 1
ATOM 1426 O O . TYR A 1 176 ? 3.377 -24.605 -7.729 1.00 39.34 176 TYR A O 1
ATOM 1434 N N . ARG A 1 177 ? 3.396 -22.698 -6.538 1.00 37.97 177 ARG A N 1
ATOM 1435 C CA . ARG A 1 177 ? 2.057 -22.091 -6.761 1.00 37.97 177 ARG A CA 1
ATOM 1436 C C . ARG A 1 177 ? 1.637 -21.335 -5.491 1.00 37.97 177 ARG A C 1
ATOM 1438 O O . ARG A 1 177 ? 1.492 -21.940 -4.441 1.00 37.97 177 ARG A O 1
ATOM 1445 N N . ARG A 1 178 ? 1.399 -20.022 -5.632 1.00 39.69 178 ARG A N 1
ATOM 1446 C CA . ARG A 1 178 ? 0.872 -19.080 -4.613 1.00 39.69 178 ARG A CA 1
ATOM 1447 C C . ARG A 1 178 ? 1.728 -18.959 -3.340 1.00 39.69 178 ARG A C 1
ATOM 1449 O O . ARG A 1 178 ? 1.519 -19.649 -2.352 1.00 39.69 178 ARG A O 1
ATOM 1456 N N . HIS A 1 179 ? 2.667 -18.014 -3.355 1.00 49.06 179 HIS A N 1
ATOM 1457 C CA . HIS A 1 179 ? 3.518 -17.704 -2.205 1.00 49.06 179 HIS A CA 1
ATOM 1458 C C . HIS A 1 179 ? 2.785 -16.742 -1.258 1.00 49.06 179 HIS A C 1
ATOM 1460 O O . HIS A 1 179 ? 2.516 -15.595 -1.605 1.00 49.06 179 HIS A O 1
ATOM 1466 N N . SER A 1 180 ? 2.416 -17.220 -0.072 1.00 45.94 180 SER A N 1
ATOM 1467 C CA . SER A 1 180 ? 1.947 -16.397 1.049 1.00 45.94 180 SER A CA 1
ATOM 1468 C C . SER A 1 180 ? 2.928 -16.587 2.204 1.00 45.94 180 SER A C 1
ATOM 1470 O O . SER A 1 180 ? 3.200 -17.721 2.591 1.00 45.94 180 SER A O 1
ATOM 1472 N N . ILE A 1 181 ? 3.487 -15.494 2.714 1.00 54.19 181 ILE A N 1
ATOM 1473 C CA . ILE A 1 181 ? 4.344 -15.454 3.898 1.00 54.19 181 ILE A CA 1
ATOM 1474 C C . ILE A 1 181 ? 3.467 -14.961 5.051 1.00 54.19 181 ILE A C 1
ATOM 1476 O O . ILE A 1 181 ? 2.969 -13.834 5.030 1.00 54.19 181 ILE A O 1
ATOM 1480 N N . LEU A 1 182 ? 3.251 -15.827 6.039 1.00 49.31 182 LEU A N 1
ATOM 1481 C CA . LEU A 1 182 ? 2.623 -15.454 7.303 1.00 49.31 182 LEU A CA 1
ATOM 1482 C C . LEU A 1 182 ? 3.727 -14.985 8.254 1.00 49.31 182 LEU A C 1
ATOM 1484 O O . LEU A 1 182 ? 4.667 -15.736 8.525 1.00 49.31 182 LEU A O 1
ATOM 1488 N N . MET A 1 183 ? 3.624 -13.751 8.738 1.00 54.28 183 MET A N 1
ATOM 1489 C CA . MET A 1 183 ? 4.499 -13.205 9.770 1.00 54.28 183 MET A CA 1
ATOM 1490 C C . MET A 1 183 ? 3.779 -13.434 11.098 1.00 54.28 183 MET A C 1
ATOM 1492 O O . MET A 1 183 ? 2.693 -12.903 11.315 1.00 54.28 183 MET A O 1
ATOM 1496 N N . GLY A 1 184 ? 4.320 -14.315 11.943 1.00 36.84 184 GLY A N 1
ATOM 1497 C CA . GLY A 1 184 ? 3.676 -14.699 13.200 1.00 36.84 184 GLY A CA 1
ATOM 1498 C C . GLY A 1 184 ? 3.391 -13.486 14.088 1.00 36.84 184 GLY A C 1
ATOM 1499 O O . GLY A 1 184 ? 4.273 -12.652 14.288 1.00 36.84 184 GLY A O 1
ATOM 1500 N N . GLY A 1 185 ? 2.162 -13.397 14.599 1.00 34.84 185 GLY A N 1
ATOM 1501 C CA . GLY A 1 185 ? 1.790 -12.487 15.679 1.00 34.84 185 GLY A CA 1
ATOM 1502 C C . GLY A 1 185 ? 1.990 -13.180 17.023 1.00 34.84 185 GLY A C 1
ATOM 1503 O O . GLY A 1 185 ? 1.570 -14.328 17.178 1.00 34.84 185 GLY A O 1
ATOM 1504 N N . SER A 1 186 ? 2.667 -12.499 17.947 1.00 33.03 186 SER A N 1
ATOM 1505 C CA . SER A 1 186 ? 2.715 -12.872 19.365 1.00 33.03 186 SER A CA 1
ATOM 1506 C C . SER A 1 186 ? 1.405 -12.540 20.065 1.00 33.03 186 SER A C 1
ATOM 1508 O O . SER A 1 186 ? 0.832 -11.477 19.731 1.00 33.03 186 SER A O 1
#

Organism: Penicillium nalgiovense (NCBI:txid60175)

Secondary structure (DSSP, 8-state):
----TT-GGGGGG-TT--EEEEES-BTTS-----GGGTTTB---EEEEEEEB--HHHHHHHHHSBSS--EEEEEE--TTHHHH-PSP-TT----HHHHHHHGGGGTTT--EEEEE--SS--GGGG-S-----TT-TT--EEEE-THHHH-SS--TTSGGGGS-TT-SS------SSS---EE----

Sequence (186 aa):
MNGSPDDISHLFRFTNLRTLTIHGFRDSLSLEFDKLLIGTSPVECLRLIACGAHEEPLTSVLSLPAALKTLHYDVEQYGWEINYGFPPKYKHWTCAAFMRTLQWQKATLVELAMTRPWDKYKFIDDGPRLDLSEFTSLQTLRIYHAFLCGDGHCPYRVWKGLPHKSGGVRGLLRRYRRHSILMGGS

Foldseek 3Di:
DPDDPLACLVVQVDAPAQEDEDEPAAPVSDHPHDPVQFLPGNHQHYEYHQHAYFLPSLLSVLRRHVAHAYYAAEHHCPPQVVPDDDDSPPTAHELVSVLVSCPNNLARYAEYAYHYDPDDDDGHLVYDAHQNQSSQNHFKYFDDQSSQCGPHPPPVRSCVRHHPQQPDFPQPPDPDDTGITGRDDD

pLDDT: mean 73.68, std 19.13, range [32.19, 97.69]